Protein AF-A0A6C0KCP5-F1 (afdb_monomer_lite)

Radius of gyration: 19.87 Å; chains: 1; bounding box: 53×46×52 Å

Sequence (352 aa):
MFSLKQVISQKSSIPKIKDLLDACEAYEFDSSNDDAVVHQMMHQLRNLDFSKKMKRKMVYTLMDIDYLKIVPHIIDRNQEALEKGIKNVDVYYFEGNRKEMYEESLVNYLTENVSNRKVIFFNLSLRNYCYDDEEEDRYATHGSCAFMVPRIGKGYDLYYVNHHGEAMNGTLDYERVLTRTRNQKYSFKHPVDFIVLDQIVKYMNTRLNETIYYDFTTRHNFYGINYQEEDVHGFCFIFPIIIYYSLGKYFCETKTLNLGGVAKNLNPVSQTLKEGKLNFFIHSCFTEFDPSYNEVVFNFLETEKEEKKFMEELDAVLAKLKFRFLKKLTGYMYQYITQPTMLKKLNLPQKK

Foldseek 3Di:
DDDLLRLLVVPPPQDDPVVLLVLCVVQVLLPPDLLGNVQVLLLVCLVPAFDPVLVQAEFEKEKEQECVQAVVCVVVVPVVSNLVRLQPTWIWGDDDLDSDIDIDGPLVVCQVNVVVQHKYKYFYWYHQNAADPVDPVRGDIATWIKIWHADDPFAIEIATEDLQAQVLCVQQKHWDDPDPPDIDIDGHPGRPVLVSVVSSQVSSCVRHPGHYDDDRDLLRYGRFHRPCPLPPDSLRSLLSSLLSSLCRHQQCHWDWQDDPNDIDTDHGVVVCSVVSNNNLSSLVSLLSQDVQSSVLNVVCVVPVDDPVVSRVSNNVVCVVCRCVSSSSSSSSSSCVSLPPVNCVSVVHDDDD

pLDDT: mean 91.66, std 7.21, range [49.91, 98.81]

Secondary structure (DSSP, 8-state):
---HHHHHHTTPPPPPHHHHHHHHHHTTTT---TT-HHHHHHHHHHHHHS-HHHHHHEEEEEEEEEGGGTHHHHHTT-HHHHHHHHHT-EEEEE-TT---EEEEEHHHHHHHHHHTT-EEEEEEEEEEEEE-SSSTTSEEEEEEEEEEEEPSSS-EEEEEE-TTGGGGGG--EEEEEEETTEEEEEE-SS-HHHHHHHHHHHHHHTTSSSPEE--SSTTTB--S--TTTT--S-GGGHHHHHHHHHHHHHSSSPEEEEETTEEEEEPPHHHHHHTT-HHHHHHHHTTTT-HHHHHHHHHHHHHT--HHHHHHHHHHHHHHHTHHHHHHHHHHHHHHHTSHHHHHHHT-----

Structure (mmCIF, N/CA/C/O backbone):
data_AF-A0A6C0KCP5-F1
#
_entry.id   AF-A0A6C0KCP5-F1
#
loop_
_atom_site.group_PDB
_atom_site.id
_atom_site.type_symbol
_atom_site.label_atom_id
_atom_site.label_alt_id
_atom_site.label_comp_id
_atom_site.label_asym_id
_atom_site.label_entity_id
_atom_site.label_seq_id
_atom_site.pdbx_PDB_ins_code
_atom_site.Cartn_x
_atom_site.Cartn_y
_atom_site.Cartn_z
_atom_site.occupancy
_atom_site.B_iso_or_equiv
_atom_site.auth_seq_id
_atom_site.auth_comp_id
_atom_site.auth_asym_id
_atom_site.auth_atom_id
_atom_site.pdbx_PDB_model_num
ATOM 1 N N . MET A 1 1 ? -2.772 -2.550 24.452 1.00 83.62 1 MET A N 1
ATOM 2 C CA . MET A 1 1 ? -2.511 -1.553 23.398 1.00 83.62 1 MET A CA 1
ATOM 3 C C . MET A 1 1 ? -3.785 -0.753 23.222 1.00 83.62 1 MET A C 1
ATOM 5 O O . MET A 1 1 ? -4.839 -1.369 23.108 1.00 83.62 1 MET A O 1
ATOM 9 N N . PHE A 1 2 ? -3.709 0.572 23.301 1.00 86.94 2 PHE A N 1
ATOM 10 C CA . PHE A 1 2 ? -4.815 1.448 22.923 1.00 86.94 2 PHE A CA 1
ATOM 11 C C . PHE A 1 2 ? -5.062 1.329 21.419 1.00 86.94 2 PHE A C 1
ATOM 13 O O . PHE A 1 2 ? -4.109 1.127 20.667 1.00 86.94 2 PHE A O 1
ATOM 20 N N . SER A 1 3 ? -6.313 1.458 20.979 1.00 88.88 3 SER A N 1
ATOM 21 C CA . SER A 1 3 ? -6.647 1.542 19.554 1.00 88.88 3 SER A CA 1
ATOM 22 C C . SER A 1 3 ? -6.180 2.872 18.953 1.00 88.88 3 SER A C 1
ATOM 24 O O . SER A 1 3 ? -5.977 3.848 19.677 1.00 88.88 3 SER A O 1
ATOM 26 N N . LEU A 1 4 ? -6.049 2.943 17.624 1.00 88.31 4 LEU A N 1
ATOM 27 C CA . LEU A 1 4 ? -5.687 4.187 16.935 1.00 88.31 4 LEU A CA 1
ATOM 28 C C . LEU A 1 4 ? -6.692 5.306 17.246 1.00 88.31 4 LEU A C 1
ATOM 30 O O . LEU A 1 4 ? -6.300 6.400 17.645 1.00 88.31 4 LEU A O 1
ATOM 34 N N . LYS A 1 5 ? -7.994 4.989 17.213 1.00 86.38 5 LYS A N 1
ATOM 35 C CA . LYS A 1 5 ? -9.058 5.904 17.656 1.00 86.38 5 LYS A CA 1
ATOM 36 C C . LYS A 1 5 ? -8.838 6.423 19.079 1.00 86.38 5 LYS A C 1
ATOM 38 O O . LYS A 1 5 ? -9.062 7.603 19.329 1.00 86.38 5 LYS A O 1
ATOM 43 N N . GLN A 1 6 ? -8.396 5.571 20.009 1.00 88.31 6 GLN A N 1
ATOM 44 C CA . GLN A 1 6 ? -8.098 5.994 21.381 1.00 88.31 6 GLN A CA 1
ATOM 45 C C . GLN A 1 6 ? -6.904 6.954 21.429 1.00 88.31 6 GLN A C 1
ATOM 47 O O . GLN A 1 6 ? -7.021 7.997 22.071 1.00 88.31 6 GLN A O 1
ATOM 52 N N . VAL A 1 7 ? -5.816 6.659 20.708 1.00 86.81 7 VAL A N 1
ATOM 53 C CA . VAL A 1 7 ? -4.641 7.547 20.595 1.00 86.81 7 VAL A CA 1
ATOM 54 C C . VAL A 1 7 ? -5.048 8.923 20.064 1.00 86.81 7 VAL A C 1
ATOM 56 O O . VAL A 1 7 ? -4.738 9.938 20.681 1.00 86.81 7 VAL A O 1
ATOM 59 N N . ILE A 1 8 ? -5.837 8.963 18.990 1.00 86.25 8 ILE A N 1
ATOM 60 C CA . ILE A 1 8 ? -6.321 10.215 18.392 1.00 86.25 8 ILE A CA 1
ATOM 61 C C . ILE A 1 8 ? -7.250 10.970 19.360 1.00 86.25 8 ILE A C 1
ATOM 63 O O . ILE A 1 8 ? -7.136 12.186 19.529 1.00 86.25 8 ILE A O 1
ATOM 67 N N . SER A 1 9 ? -8.150 10.259 20.048 1.00 84.50 9 SER A N 1
ATOM 68 C CA . SER A 1 9 ? -9.132 10.874 20.954 1.00 84.50 9 SER A CA 1
ATOM 69 C C . SER A 1 9 ? -8.523 11.498 22.211 1.00 84.50 9 SER A C 1
ATOM 71 O O . SER A 1 9 ? -9.107 12.425 22.771 1.00 84.50 9 SER A O 1
ATOM 73 N N . GLN A 1 10 ? -7.345 11.033 22.642 1.00 83.50 10 GLN A N 1
ATOM 74 C CA . GLN A 1 10 ? -6.646 11.576 23.809 1.00 83.50 10 GLN A CA 1
ATOM 75 C C . GLN A 1 10 ? -6.125 13.005 23.584 1.00 83.50 10 GLN A C 1
ATOM 77 O O . GLN A 1 10 ? -5.618 13.607 24.528 1.00 83.50 10 GLN A O 1
ATOM 82 N N . LYS A 1 11 ? -6.269 13.569 22.369 1.00 67.00 11 LYS A N 1
ATOM 83 C CA . LYS A 1 11 ? -5.768 14.903 21.990 1.00 67.00 11 LYS A CA 1
ATOM 84 C C . LYS A 1 11 ? -4.310 15.106 22.413 1.00 67.00 11 LYS A C 1
ATOM 86 O O . LYS A 1 11 ? -3.921 16.210 22.795 1.00 67.00 11 LYS A O 1
ATOM 91 N N . SER A 1 12 ? -3.510 14.040 22.352 1.00 68.38 12 SER A N 1
ATOM 92 C CA . SER A 1 12 ? -2.068 14.124 22.541 1.00 68.38 12 SER A CA 1
ATOM 93 C C . SER A 1 12 ? -1.526 15.198 21.601 1.00 68.38 12 SER A C 1
ATOM 95 O O . SER A 1 12 ? -1.901 15.273 20.426 1.00 68.38 12 SER A O 1
ATOM 97 N N . SER A 1 13 ? -0.675 16.081 22.122 1.00 80.88 13 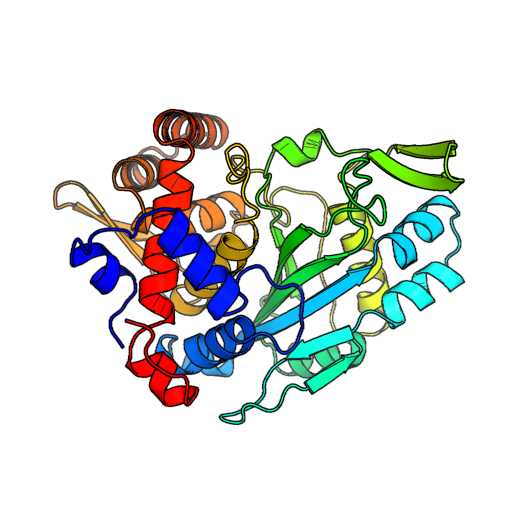SER A N 1
ATOM 98 C CA . SER A 1 13 ? -0.024 17.075 21.277 1.00 80.88 13 SER A CA 1
ATOM 99 C C . SER A 1 13 ? 0.801 16.335 20.232 1.00 80.88 13 SER A C 1
ATOM 101 O O . SER A 1 13 ? 1.689 15.555 20.584 1.00 80.88 13 SER A O 1
ATOM 103 N N . ILE A 1 14 ? 0.505 16.566 18.956 1.00 85.25 14 ILE A N 1
ATOM 104 C CA . ILE A 1 14 ? 1.327 16.044 17.868 1.00 85.25 14 ILE A CA 1
ATOM 105 C C . ILE A 1 14 ? 2.723 16.665 18.017 1.00 85.25 14 ILE A C 1
ATOM 107 O O . ILE A 1 14 ? 2.799 17.898 18.124 1.00 85.25 14 ILE A O 1
ATOM 111 N N . PRO A 1 15 ? 3.803 15.859 18.033 1.00 85.19 15 PRO A N 1
ATOM 112 C CA . PRO A 1 15 ? 5.157 16.367 18.224 1.00 85.19 15 PRO A CA 1
ATOM 113 C C . PRO A 1 15 ? 5.538 17.434 17.190 1.00 85.19 15 PRO A C 1
ATOM 115 O O . PRO A 1 15 ? 4.860 17.635 16.168 1.00 85.19 15 PRO A O 1
ATOM 118 N N . LYS A 1 16 ? 6.616 18.182 17.449 1.00 89.06 16 LYS A N 1
ATOM 119 C CA . LYS A 1 16 ? 7.140 19.095 16.425 1.00 89.06 16 LYS A CA 1
ATOM 120 C C . LYS A 1 16 ? 7.663 18.269 15.254 1.00 89.06 16 LYS A C 1
ATOM 122 O O . LYS A 1 16 ? 7.942 17.088 15.394 1.00 89.06 16 LYS A O 1
ATOM 127 N N . ILE A 1 17 ? 7.765 18.898 14.084 1.00 87.31 17 ILE A N 1
ATOM 128 C CA . ILE A 1 17 ? 8.176 18.175 12.878 1.00 87.31 17 ILE A CA 1
ATOM 129 C C . ILE A 1 17 ? 9.575 17.576 13.021 1.00 87.31 17 ILE A C 1
ATOM 131 O O . ILE A 1 17 ? 9.764 16.417 12.692 1.00 87.31 17 ILE A O 1
ATOM 135 N N . LYS A 1 18 ? 10.508 18.332 13.607 1.00 89.00 18 LYS A N 1
ATOM 136 C CA . LYS A 1 18 ? 11.846 17.839 13.919 1.00 89.00 18 LYS A CA 1
ATOM 137 C C . LYS A 1 18 ? 11.784 16.589 14.799 1.00 89.00 18 LYS A C 1
ATOM 139 O O . LYS A 1 18 ? 12.327 15.568 14.424 1.00 89.00 18 LYS A O 1
ATOM 144 N N . ASP A 1 19 ? 11.033 16.649 15.899 1.00 88.06 19 ASP A N 1
ATOM 145 C CA . ASP A 1 19 ? 10.881 15.507 16.805 1.00 88.06 19 ASP A CA 1
ATOM 146 C C . ASP A 1 19 ? 10.257 14.288 16.101 1.00 88.06 19 ASP A C 1
ATOM 148 O O . ASP A 1 19 ? 10.581 13.153 16.433 1.00 88.06 19 ASP A O 1
ATOM 152 N N . LEU A 1 20 ? 9.350 14.507 15.137 1.00 87.75 20 LEU A N 1
ATOM 153 C CA . LEU A 1 20 ? 8.795 13.429 14.316 1.00 87.75 20 LEU A CA 1
ATOM 154 C C . LEU A 1 20 ? 9.836 12.837 13.373 1.00 87.75 20 LEU A C 1
ATOM 156 O O . LEU A 1 20 ? 9.884 11.620 13.279 1.00 87.75 20 LEU A O 1
ATOM 160 N N . LEU A 1 21 ? 10.639 13.659 12.698 1.00 87.62 21 LEU A N 1
ATOM 161 C CA . LEU A 1 21 ? 11.697 13.199 11.795 1.00 87.62 21 LEU A CA 1
ATOM 162 C C . LEU A 1 21 ? 12.771 12.420 12.559 1.00 87.62 21 LEU A C 1
ATOM 164 O O . LEU A 1 21 ? 13.021 11.267 12.226 1.00 87.62 21 LEU A O 1
ATOM 168 N N . ASP A 1 22 ? 13.280 12.985 13.658 1.00 88.00 22 ASP A N 1
ATOM 169 C CA . ASP A 1 22 ? 14.256 12.333 14.542 1.00 88.00 22 ASP A CA 1
ATOM 170 C C . ASP A 1 22 ? 13.717 10.980 15.053 1.00 88.00 22 ASP A C 1
ATOM 172 O O . ASP A 1 22 ? 14.453 10.007 15.228 1.00 88.00 22 ASP A O 1
ATOM 176 N N . ALA A 1 23 ? 12.406 10.899 15.309 1.00 84.44 23 ALA A N 1
ATOM 177 C CA . ALA A 1 23 ? 11.755 9.662 15.713 1.00 84.44 23 ALA A CA 1
ATOM 178 C C . ALA A 1 23 ? 11.527 8.687 14.545 1.00 84.44 23 ALA A C 1
ATOM 180 O O . ALA A 1 23 ? 11.593 7.478 14.757 1.00 84.44 23 ALA A O 1
ATOM 181 N N . CYS A 1 24 ? 11.245 9.188 13.341 1.00 86.44 24 CYS A N 1
ATOM 182 C CA . CYS A 1 24 ? 11.086 8.365 12.147 1.00 86.44 24 CYS A CA 1
ATOM 183 C C . CYS A 1 24 ? 12.400 7.661 11.814 1.00 86.44 24 CYS A C 1
ATOM 185 O O . CYS A 1 24 ? 12.405 6.436 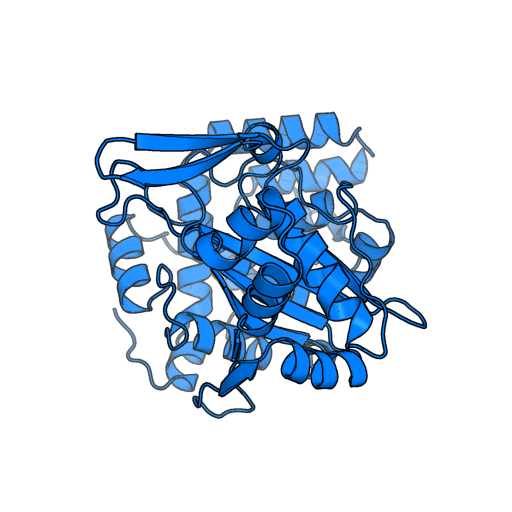11.764 1.00 86.44 24 CYS A O 1
ATOM 187 N N . GLU A 1 25 ? 13.501 8.407 11.760 1.00 87.06 25 GLU A N 1
ATOM 188 C CA . GLU A 1 25 ? 14.857 7.881 11.565 1.00 87.06 25 GLU A CA 1
ATOM 189 C C . GLU A 1 25 ? 15.215 6.862 12.663 1.00 87.06 25 GLU A C 1
ATOM 191 O O . GLU A 1 25 ? 15.648 5.742 12.404 1.00 87.06 25 GLU A O 1
ATOM 196 N N . ALA A 1 26 ? 14.938 7.199 13.927 1.00 86.25 26 ALA A N 1
ATOM 197 C CA . ALA A 1 26 ? 15.221 6.345 15.081 1.00 86.25 26 ALA A CA 1
ATOM 198 C C . ALA A 1 26 ? 14.562 4.956 15.063 1.00 86.25 26 ALA A C 1
ATOM 200 O O . ALA A 1 26 ? 15.033 4.065 15.777 1.00 86.25 26 ALA A O 1
ATOM 201 N N . TYR A 1 27 ? 13.433 4.817 14.376 1.00 86.44 27 TYR A N 1
ATOM 202 C CA . TYR A 1 27 ? 12.693 3.564 14.228 1.00 86.44 27 TYR A CA 1
ATOM 203 C C . TYR A 1 27 ? 12.633 3.114 12.761 1.00 86.44 27 TYR A C 1
ATOM 205 O O . TYR A 1 27 ? 11.864 2.203 12.446 1.00 86.44 27 TYR A O 1
ATOM 213 N N . GLU A 1 28 ? 13.442 3.745 11.905 1.00 87.81 28 GLU A N 1
ATOM 214 C CA . GLU A 1 28 ? 13.643 3.404 10.497 1.00 87.81 28 GLU A CA 1
ATOM 215 C C . GLU A 1 28 ? 12.338 3.400 9.696 1.00 87.81 28 GLU A C 1
ATOM 217 O O . GLU A 1 28 ? 12.083 2.523 8.877 1.00 87.81 28 GLU A O 1
ATOM 222 N N . PHE A 1 29 ? 11.470 4.370 9.971 1.00 83.44 29 PHE A N 1
ATOM 223 C CA . PHE A 1 29 ? 10.195 4.523 9.276 1.00 83.44 29 PHE A CA 1
ATOM 224 C C . PHE A 1 29 ? 10.358 4.898 7.807 1.00 83.44 29 PHE A C 1
ATOM 226 O O . PHE A 1 29 ? 9.570 4.457 6.977 1.00 83.44 29 PHE A O 1
ATOM 233 N N . ASP A 1 30 ? 11.364 5.711 7.526 1.00 76.56 30 ASP A N 1
ATOM 234 C CA . ASP A 1 30 ? 11.793 6.197 6.219 1.00 76.56 30 ASP A CA 1
ATOM 235 C C . ASP A 1 30 ? 12.782 5.253 5.524 1.00 76.56 30 ASP A C 1
ATOM 237 O O . ASP A 1 30 ? 13.238 5.537 4.419 1.00 76.56 30 ASP A O 1
ATOM 241 N N . SER A 1 31 ? 13.104 4.121 6.150 1.00 78.75 31 SER A N 1
ATOM 242 C CA . SER A 1 31 ? 14.080 3.185 5.619 1.00 78.75 31 SER A CA 1
ATOM 243 C C . SER A 1 31 ? 13.469 2.251 4.578 1.00 78.75 31 SER A C 1
ATOM 245 O O . SER A 1 31 ? 12.372 1.715 4.749 1.00 78.75 31 SER A O 1
ATOM 247 N N . SER A 1 32 ? 14.225 2.022 3.506 1.00 77.00 32 SER A N 1
ATOM 248 C CA . SER A 1 32 ? 13.998 0.932 2.556 1.00 77.00 32 SER A CA 1
ATOM 249 C C . SER A 1 32 ? 14.682 -0.373 2.982 1.00 77.00 32 SER A C 1
ATOM 251 O O . SER A 1 32 ? 14.552 -1.371 2.271 1.00 77.00 32 SER A O 1
ATOM 253 N N . ASN A 1 33 ? 15.390 -0.378 4.122 1.00 84.06 33 ASN A N 1
ATOM 254 C CA . ASN A 1 33 ? 16.038 -1.571 4.661 1.00 84.06 33 ASN A CA 1
ATOM 255 C C . ASN A 1 33 ? 14.989 -2.608 5.060 1.00 84.06 33 ASN A C 1
ATOM 257 O O . ASN A 1 33 ? 14.022 -2.322 5.765 1.00 84.06 33 ASN A O 1
ATOM 261 N N . ASP A 1 34 ? 15.222 -3.841 4.648 1.00 83.31 34 ASP A N 1
ATOM 262 C CA . ASP A 1 34 ? 14.354 -4.987 4.880 1.00 83.31 34 ASP A CA 1
ATOM 263 C C . ASP A 1 34 ? 14.230 -5.383 6.358 1.00 83.31 34 ASP A C 1
ATOM 265 O O . ASP A 1 34 ? 13.142 -5.757 6.818 1.00 83.31 34 ASP A O 1
ATOM 269 N N . ASP A 1 35 ? 15.308 -5.239 7.124 1.00 83.94 35 ASP A N 1
ATOM 270 C CA . ASP A 1 35 ? 15.371 -5.564 8.549 1.00 83.94 35 ASP A CA 1
ATOM 271 C C . ASP A 1 35 ? 14.915 -4.428 9.481 1.00 83.94 35 ASP A C 1
ATOM 273 O O . ASP A 1 35 ? 14.864 -4.616 10.709 1.00 83.94 35 ASP A O 1
ATOM 277 N N . ALA A 1 36 ? 14.489 -3.299 8.899 1.00 88.56 36 ALA A N 1
ATOM 278 C CA . ALA A 1 36 ? 14.095 -2.096 9.612 1.00 88.56 36 ALA A CA 1
ATOM 279 C C . ALA A 1 36 ? 13.052 -2.363 10.706 1.00 88.56 36 ALA A C 1
ATOM 281 O O . ALA A 1 36 ? 12.093 -3.144 10.566 1.00 88.56 36 ALA A O 1
ATOM 282 N N . VAL A 1 37 ? 13.197 -1.644 11.818 1.00 89.56 37 VAL A N 1
ATOM 283 C CA . VAL A 1 37 ? 12.328 -1.789 12.995 1.00 89.56 37 VAL A CA 1
ATOM 284 C C . VAL A 1 37 ? 10.842 -1.597 12.660 1.00 89.56 37 VAL A C 1
ATOM 286 O O . VAL A 1 37 ? 9.984 -2.289 13.231 1.00 89.56 37 VAL A O 1
ATOM 289 N N . VAL A 1 38 ? 10.511 -0.711 11.720 1.00 89.69 38 VAL A N 1
ATOM 290 C CA . VAL A 1 38 ? 9.131 -0.494 11.272 1.00 89.69 38 VAL A CA 1
ATOM 291 C C . VAL A 1 38 ? 8.482 -1.777 10.744 1.00 89.69 38 VAL A C 1
ATOM 293 O O . VAL A 1 38 ? 7.340 -2.075 11.106 1.00 89.69 38 VAL A O 1
ATOM 296 N N . HIS A 1 39 ? 9.191 -2.607 9.978 1.00 90.81 39 HIS A N 1
ATOM 297 C CA . HIS A 1 39 ? 8.632 -3.843 9.422 1.00 90.81 39 HIS A CA 1
ATOM 298 C C . HIS A 1 39 ? 8.305 -4.860 10.522 1.00 90.81 39 HIS A C 1
ATOM 300 O O . HIS A 1 39 ? 7.247 -5.504 10.498 1.00 90.81 39 HIS A O 1
ATOM 306 N N . GLN A 1 40 ? 9.133 -4.916 11.568 1.00 91.38 40 GLN A N 1
ATOM 307 C CA . GLN A 1 40 ? 8.845 -5.701 12.769 1.00 91.38 40 GLN A CA 1
ATOM 308 C C . GLN A 1 40 ? 7.601 -5.176 13.499 1.00 91.38 40 GLN A C 1
ATOM 310 O O . GLN A 1 40 ? 6.756 -5.969 13.935 1.00 91.38 40 GLN A O 1
ATOM 315 N N . MET A 1 41 ? 7.444 -3.852 13.614 1.00 92.25 41 MET A N 1
ATOM 316 C CA . MET A 1 41 ? 6.241 -3.241 14.194 1.00 92.25 41 MET A CA 1
ATOM 317 C C . MET A 1 41 ? 4.986 -3.596 13.393 1.00 92.25 41 MET A C 1
ATOM 319 O O . MET A 1 41 ? 3.969 -3.944 13.997 1.00 92.25 41 MET A O 1
ATOM 323 N N . MET A 1 42 ? 5.046 -3.582 12.060 1.00 93.00 42 MET A N 1
ATOM 324 C CA . MET A 1 42 ? 3.908 -3.927 11.197 1.00 93.00 42 MET A CA 1
ATOM 325 C C . MET A 1 42 ? 3.492 -5.396 11.324 1.00 93.00 42 MET A C 1
ATOM 327 O O . MET A 1 42 ? 2.295 -5.716 11.399 1.00 93.00 42 MET A O 1
ATOM 331 N N . HIS A 1 43 ? 4.463 -6.301 11.437 1.00 92.44 43 HIS A N 1
ATOM 332 C CA . HIS A 1 43 ? 4.204 -7.707 11.747 1.00 92.44 43 HIS A CA 1
ATOM 333 C C . HIS A 1 43 ? 3.560 -7.883 13.129 1.00 92.44 43 HIS A C 1
ATOM 335 O O . HIS A 1 43 ? 2.562 -8.597 13.277 1.00 92.44 43 HIS A O 1
ATOM 341 N N . GLN A 1 44 ? 4.065 -7.193 14.156 1.00 91.81 44 GLN A N 1
ATOM 342 C CA . GLN A 1 44 ? 3.496 -7.279 15.505 1.00 91.81 44 GLN A CA 1
ATOM 343 C C . GLN A 1 44 ? 2.128 -6.604 15.628 1.00 91.81 44 GLN A C 1
ATOM 345 O O . GLN A 1 44 ? 1.278 -7.082 16.385 1.00 91.81 44 GLN A O 1
ATOM 350 N N . LEU A 1 45 ? 1.864 -5.552 14.854 1.00 92.94 45 LEU A N 1
ATOM 351 C CA . LEU A 1 45 ? 0.570 -4.875 14.806 1.00 92.94 45 LEU A CA 1
ATOM 352 C C . LEU A 1 45 ? -0.556 -5.849 14.457 1.00 92.94 45 LEU A C 1
ATOM 354 O O . LEU A 1 45 ? -1.588 -5.861 15.136 1.00 92.94 45 LEU A O 1
ATOM 358 N N . ARG A 1 46 ? -0.318 -6.751 13.495 1.00 92.81 46 ARG A N 1
ATOM 359 C CA . ARG A 1 46 ? -1.238 -7.855 13.194 1.00 92.81 46 ARG A CA 1
ATOM 360 C C . ARG A 1 46 ? -1.573 -8.643 14.454 1.00 92.81 46 ARG A C 1
ATOM 362 O O . ARG A 1 46 ? -2.741 -8.860 14.776 1.00 92.81 46 ARG A O 1
ATOM 369 N N . ASN A 1 47 ? -0.546 -9.065 15.185 1.00 90.12 47 ASN A N 1
ATOM 370 C CA . ASN A 1 47 ? -0.683 -9.926 16.356 1.00 90.12 47 ASN A CA 1
ATOM 371 C C . ASN A 1 47 ? -1.339 -9.219 17.548 1.00 90.12 47 ASN A C 1
ATOM 373 O O . ASN A 1 47 ? -1.948 -9.894 18.383 1.00 90.12 47 ASN A O 1
ATOM 377 N N . LEU A 1 48 ? -1.245 -7.894 17.636 1.00 91.19 48 LEU A N 1
ATOM 378 C CA . LEU A 1 48 ? -1.755 -7.117 18.762 1.00 91.19 48 LEU A CA 1
ATOM 379 C C . LEU A 1 48 ? -3.172 -6.587 18.536 1.00 91.19 48 LEU A C 1
ATOM 381 O O . LEU A 1 48 ? -3.990 -6.745 19.442 1.00 91.19 48 LEU A O 1
ATOM 385 N N . ASP A 1 49 ? -3.486 -6.028 17.362 1.00 92.88 49 ASP A N 1
ATOM 386 C CA . ASP A 1 49 ? -4.729 -5.259 17.177 1.00 92.88 49 ASP A CA 1
ATOM 387 C C . ASP A 1 49 ? -5.721 -5.837 16.154 1.00 92.88 49 ASP A C 1
ATOM 389 O O . ASP A 1 49 ? -6.903 -5.478 16.171 1.00 92.88 49 ASP A O 1
ATOM 393 N N . PHE A 1 50 ? -5.301 -6.750 15.274 1.00 95.00 50 PHE A N 1
ATOM 394 C CA . PHE A 1 50 ? -6.235 -7.332 14.302 1.00 95.00 50 PHE A CA 1
ATOM 395 C C . PHE A 1 50 ? -7.124 -8.394 14.953 1.00 95.00 50 PHE A C 1
ATOM 397 O O . PHE A 1 50 ? -6.820 -8.942 16.014 1.00 95.00 50 PHE A O 1
ATOM 404 N N . SER A 1 51 ? -8.237 -8.735 14.309 1.00 94.81 51 SER A N 1
ATOM 405 C CA . SER A 1 51 ? -9.110 -9.805 14.791 1.00 94.81 51 SER A CA 1
ATOM 406 C C . SER A 1 51 ? -8.447 -11.180 14.662 1.00 94.81 51 SER A C 1
ATOM 408 O O . SER A 1 51 ? -7.566 -11.396 13.828 1.00 94.81 51 SER A O 1
ATOM 410 N N . LYS A 1 52 ? -8.894 -12.175 15.441 1.00 94.75 52 LYS A N 1
ATOM 411 C CA . LYS A 1 52 ? -8.368 -13.559 15.359 1.00 94.75 52 LYS A CA 1
ATOM 412 C C . LYS A 1 52 ? -8.469 -14.144 13.942 1.00 94.75 52 LYS A C 1
ATOM 414 O O . LYS A 1 52 ? -7.661 -14.990 13.552 1.00 94.75 52 LYS A O 1
ATOM 419 N N . LYS A 1 53 ? -9.472 -13.720 13.167 1.00 95.62 53 LYS A N 1
ATOM 420 C CA . LYS A 1 53 ? -9.616 -14.098 11.759 1.00 95.62 53 LYS A CA 1
ATOM 421 C C . LYS A 1 53 ? -8.497 -13.476 10.925 1.00 95.62 53 LYS A C 1
ATOM 423 O O . LYS A 1 53 ? -7.777 -14.217 10.260 1.00 95.62 53 LYS A O 1
ATOM 428 N N . MET A 1 54 ? -8.305 -12.163 11.026 1.00 96.50 54 MET A N 1
ATOM 429 C CA . MET A 1 54 ? -7.315 -11.436 10.229 1.00 96.50 54 MET A CA 1
ATOM 430 C C . MET A 1 54 ? -5.870 -11.751 10.615 1.00 96.50 54 MET A C 1
ATOM 432 O O . MET A 1 54 ? -5.051 -11.921 9.721 1.00 96.50 54 MET A O 1
ATOM 436 N N . LYS A 1 55 ? -5.577 -12.026 11.893 1.00 94.75 55 LYS A N 1
ATOM 437 C CA . LYS A 1 55 ? -4.271 -12.562 12.334 1.00 94.75 55 LYS A CA 1
ATOM 438 C C . LYS A 1 55 ? -3.827 -13.803 11.565 1.00 94.75 55 LYS A C 1
ATOM 440 O O . LYS A 1 55 ? -2.649 -13.981 11.299 1.00 94.75 55 LYS A O 1
ATOM 445 N N . ARG A 1 56 ? -4.779 -14.680 11.234 1.00 94.69 56 ARG A N 1
ATOM 446 C CA . ARG A 1 56 ? -4.510 -15.934 10.515 1.00 94.69 56 ARG A CA 1
ATOM 447 C C . ARG A 1 56 ? -4.580 -15.772 9.007 1.00 94.69 56 ARG A C 1
ATOM 449 O O . ARG A 1 56 ? -3.979 -16.570 8.294 1.00 94.69 56 ARG A O 1
ATOM 456 N N . LYS A 1 57 ? -5.383 -14.825 8.524 1.00 96.00 57 LYS A N 1
ATOM 457 C CA . LYS A 1 57 ? -5.689 -14.682 7.101 1.00 96.00 57 LYS A CA 1
ATOM 458 C C . LYS A 1 57 ? -4.850 -13.643 6.390 1.00 96.00 57 LYS A C 1
ATOM 460 O O . LYS A 1 57 ? -4.755 -13.763 5.182 1.00 96.00 57 LYS A O 1
ATOM 465 N N . MET A 1 58 ? -4.247 -12.696 7.092 1.00 97.38 58 MET A N 1
ATOM 466 C CA . MET A 1 58 ? -3.458 -11.643 6.474 1.00 97.38 58 MET A CA 1
ATOM 467 C C . MET A 1 58 ? -1.975 -11.790 6.788 1.00 97.38 58 MET A C 1
ATOM 469 O O . MET A 1 58 ? -1.586 -12.080 7.924 1.00 97.38 58 MET A O 1
ATOM 473 N N . VAL A 1 59 ? -1.156 -11.574 5.770 1.00 96.75 59 VAL A N 1
ATOM 474 C CA . VAL A 1 59 ? 0.300 -11.504 5.880 1.00 96.75 59 VAL A CA 1
ATOM 475 C C . VAL A 1 59 ? 0.788 -10.137 5.407 1.00 96.75 59 VAL A C 1
ATOM 477 O O . VAL A 1 59 ? 0.121 -9.477 4.609 1.00 96.75 59 VAL A O 1
ATOM 480 N N . TYR A 1 60 ? 1.912 -9.712 5.973 1.00 96.12 60 TYR A N 1
ATOM 481 C CA . TYR A 1 60 ? 2.623 -8.485 5.638 1.00 96.12 60 TYR A CA 1
ATOM 482 C C . TYR A 1 60 ? 4.000 -8.879 5.132 1.00 96.12 60 TYR A C 1
ATOM 484 O O . TYR A 1 60 ? 4.647 -9.727 5.753 1.00 96.12 60 TYR A O 1
ATOM 492 N N . THR A 1 61 ? 4.428 -8.262 4.044 1.00 96.00 61 THR A N 1
ATOM 493 C CA . THR A 1 61 ? 5.763 -8.446 3.494 1.00 96.00 61 THR A CA 1
ATOM 494 C C . THR A 1 61 ? 6.249 -7.147 2.870 1.00 96.00 61 THR A C 1
ATOM 496 O O . THR A 1 61 ? 5.442 -6.353 2.377 1.00 96.00 61 THR A O 1
ATOM 499 N N . LEU A 1 62 ? 7.555 -6.920 2.929 1.00 95.94 62 LEU A N 1
ATOM 500 C CA . LEU A 1 62 ? 8.238 -5.953 2.086 1.00 95.94 62 LEU A CA 1
ATOM 501 C C . LEU A 1 62 ? 8.597 -6.645 0.768 1.00 95.94 62 LEU A C 1
ATOM 503 O O . LEU A 1 62 ? 9.049 -7.785 0.773 1.00 95.94 62 LEU A O 1
ATOM 507 N N . MET A 1 63 ? 8.391 -5.965 -0.349 1.00 96.56 63 MET A N 1
ATOM 508 C CA . MET A 1 63 ? 8.782 -6.432 -1.673 1.00 96.56 63 MET A CA 1
ATOM 509 C C . MET A 1 63 ? 9.585 -5.329 -2.347 1.00 96.56 63 MET A C 1
ATOM 511 O O . MET A 1 63 ? 9.128 -4.186 -2.437 1.00 96.56 63 MET A O 1
ATOM 515 N N . ASP A 1 64 ? 10.776 -5.687 -2.805 1.00 94.19 64 ASP A N 1
ATOM 516 C CA . ASP A 1 64 ? 11.719 -4.758 -3.411 1.00 94.19 64 ASP A CA 1
ATOM 517 C C . ASP A 1 64 ? 11.719 -4.927 -4.935 1.00 94.19 64 ASP A C 1
ATOM 519 O O . ASP A 1 64 ? 11.969 -6.011 -5.467 1.00 94.19 64 ASP A O 1
ATOM 523 N N . ILE A 1 65 ? 11.402 -3.847 -5.647 1.00 95.94 65 ILE A N 1
ATOM 524 C CA . ILE A 1 65 ? 11.307 -3.820 -7.103 1.00 95.94 65 ILE A CA 1
ATOM 525 C C . ILE A 1 65 ? 12.353 -2.852 -7.646 1.00 95.94 65 ILE A C 1
ATOM 527 O O . ILE A 1 65 ? 12.217 -1.639 -7.509 1.00 95.94 65 ILE A O 1
ATOM 531 N N . ASP A 1 66 ? 13.353 -3.384 -8.347 1.00 94.69 66 ASP A N 1
ATOM 532 C CA . ASP A 1 66 ? 14.350 -2.577 -9.051 1.00 94.69 66 ASP A CA 1
ATOM 533 C C . ASP A 1 66 ? 13.892 -2.266 -10.486 1.00 94.69 66 ASP A C 1
ATOM 535 O O . ASP A 1 66 ? 13.909 -3.125 -11.381 1.00 94.69 66 ASP A O 1
ATOM 539 N N . TYR A 1 67 ? 13.509 -1.011 -10.727 1.00 94.75 67 TYR A N 1
ATOM 540 C CA . TYR A 1 67 ? 13.005 -0.561 -12.025 1.00 94.75 67 TYR A CA 1
ATOM 541 C C . TYR A 1 67 ? 14.083 -0.629 -13.114 1.00 94.75 67 TYR A C 1
ATOM 543 O O . TYR A 1 67 ? 13.753 -0.922 -14.266 1.00 94.75 67 TYR A O 1
ATOM 551 N N . LEU A 1 68 ? 15.373 -0.501 -12.778 1.00 91.19 68 LEU A N 1
ATOM 552 C CA . LEU A 1 68 ? 16.464 -0.647 -13.752 1.00 91.19 68 LEU A CA 1
ATOM 553 C C . LEU A 1 68 ? 16.637 -2.083 -14.246 1.00 91.19 68 LEU A C 1
ATOM 555 O O . LEU A 1 68 ? 17.185 -2.291 -15.333 1.00 91.19 68 LEU A O 1
ATOM 559 N N . LYS A 1 69 ? 16.177 -3.079 -13.482 1.00 93.19 69 LYS A N 1
ATOM 560 C CA . LYS A 1 69 ? 16.210 -4.497 -13.883 1.00 93.19 69 LYS A CA 1
ATOM 561 C C . LYS A 1 69 ? 14.970 -4.927 -14.651 1.00 93.19 69 LYS A C 1
ATOM 563 O O . LYS A 1 69 ? 14.959 -6.033 -15.182 1.00 93.19 69 LYS A O 1
ATOM 568 N N . ILE A 1 70 ? 13.936 -4.092 -14.702 1.00 95.25 70 ILE A N 1
ATOM 569 C CA . ILE A 1 70 ? 12.649 -4.447 -15.302 1.00 95.25 70 ILE A CA 1
ATOM 570 C C . ILE A 1 70 ? 12.348 -3.540 -16.494 1.00 95.25 70 ILE A C 1
ATOM 572 O O . ILE A 1 70 ? 12.246 -4.023 -17.623 1.00 95.25 70 ILE A O 1
ATOM 576 N N . VAL A 1 71 ? 12.248 -2.229 -16.274 1.00 94.81 71 VAL A N 1
ATOM 577 C CA . VAL A 1 71 ? 11.731 -1.268 -17.259 1.00 94.81 71 VAL A CA 1
ATOM 578 C C . VAL A 1 71 ? 12.525 -1.279 -18.572 1.00 94.81 71 VAL A C 1
ATOM 580 O O . VAL A 1 71 ? 11.891 -1.396 -19.627 1.00 94.81 71 VAL A O 1
ATOM 583 N N . PRO A 1 72 ? 13.877 -1.265 -18.579 1.00 92.38 72 PRO A N 1
ATOM 584 C CA . PRO A 1 72 ? 14.635 -1.341 -19.828 1.00 92.38 72 PRO A CA 1
ATOM 585 C C . PRO A 1 72 ? 14.321 -2.593 -20.654 1.00 92.38 72 PRO A C 1
ATOM 587 O O . PRO A 1 72 ? 14.223 -2.520 -21.873 1.00 92.38 72 PRO A O 1
ATOM 590 N N . HIS A 1 73 ? 14.103 -3.740 -20.008 1.00 94.94 73 HIS A N 1
ATOM 591 C CA . HIS A 1 73 ? 13.821 -4.995 -20.707 1.00 94.94 73 HIS A CA 1
ATOM 592 C C . HIS A 1 73 ? 12.396 -5.061 -21.263 1.00 94.94 73 HIS A C 1
ATOM 594 O O . HIS A 1 73 ? 12.181 -5.698 -22.296 1.00 94.94 73 HIS A O 1
ATOM 600 N N . ILE A 1 74 ? 11.445 -4.350 -20.646 1.00 95.06 74 ILE A N 1
ATOM 601 C CA . ILE A 1 74 ? 10.108 -4.127 -21.219 1.00 95.06 74 ILE A CA 1
ATOM 602 C C . ILE A 1 74 ? 10.228 -3.322 -22.515 1.00 95.06 74 ILE A C 1
ATOM 604 O O . ILE A 1 74 ? 9.652 -3.697 -23.538 1.00 95.06 74 ILE A O 1
ATOM 608 N N . ILE A 1 75 ? 10.997 -2.234 -22.479 1.00 92.31 75 ILE A N 1
ATOM 609 C CA . ILE A 1 75 ? 11.193 -1.338 -23.623 1.00 92.31 75 ILE A CA 1
ATOM 610 C C . ILE A 1 75 ? 11.895 -2.062 -24.775 1.00 92.31 75 ILE A C 1
ATOM 612 O O . ILE A 1 75 ? 11.410 -2.043 -25.908 1.00 92.31 75 ILE A O 1
ATOM 616 N N . ASP A 1 76 ? 13.000 -2.743 -24.470 1.00 92.81 76 ASP A N 1
ATOM 617 C CA . ASP A 1 76 ? 13.815 -3.474 -25.444 1.00 92.81 76 ASP A CA 1
ATOM 618 C C . ASP A 1 76 ? 13.120 -4.754 -25.947 1.00 92.81 76 ASP A C 1
ATOM 620 O O . ASP A 1 76 ? 13.634 -5.434 -26.836 1.00 92.81 76 ASP A O 1
ATOM 624 N N . ARG A 1 77 ? 11.948 -5.097 -25.385 1.00 94.62 77 ARG A N 1
ATOM 625 C CA . ARG A 1 77 ? 11.197 -6.339 -25.641 1.00 94.62 77 ARG A CA 1
ATOM 626 C C . ARG A 1 77 ? 12.045 -7.595 -25.418 1.00 94.62 77 ARG A C 1
ATOM 628 O O . ARG A 1 77 ? 11.880 -8.605 -26.104 1.00 94.62 77 ARG A O 1
ATOM 635 N N . ASN A 1 78 ? 12.955 -7.534 -24.450 1.00 96.50 78 ASN A N 1
ATOM 636 C CA . ASN A 1 78 ? 13.826 -8.640 -24.084 1.00 96.50 78 ASN A CA 1
ATOM 637 C C . ASN A 1 78 ? 13.155 -9.493 -23.001 1.00 96.50 78 ASN A C 1
ATOM 639 O O . ASN A 1 78 ? 13.366 -9.285 -21.806 1.00 96.50 78 ASN A O 1
ATOM 643 N N . GLN A 1 79 ? 12.337 -10.454 -23.435 1.00 96.50 79 GLN A N 1
ATOM 644 C CA . GLN A 1 79 ? 11.543 -11.286 -22.531 1.00 96.50 79 GLN A CA 1
ATOM 645 C C . GLN A 1 79 ? 12.409 -12.109 -21.565 1.00 96.50 79 GLN A C 1
ATOM 647 O O . GLN A 1 79 ? 12.080 -12.200 -20.390 1.00 96.50 79 GLN A O 1
ATOM 652 N N . GLU A 1 80 ? 13.531 -12.671 -22.019 1.00 97.00 80 GLU A N 1
ATOM 653 C CA . GLU A 1 80 ? 14.409 -13.480 -21.161 1.00 97.00 80 GLU A CA 1
ATOM 654 C C . GLU A 1 80 ? 15.000 -12.648 -20.015 1.00 97.00 80 GLU A C 1
ATOM 656 O O . GLU A 1 80 ? 14.959 -13.054 -18.850 1.00 97.00 80 GLU A O 1
ATOM 661 N N . ALA A 1 81 ? 15.512 -11.455 -20.329 1.00 96.75 81 ALA A N 1
ATOM 662 C CA . ALA A 1 81 ? 16.073 -10.563 -19.323 1.00 96.75 81 ALA A CA 1
ATOM 663 C C . ALA A 1 81 ? 14.993 -10.008 -18.381 1.00 96.75 81 ALA A C 1
ATOM 665 O O . ALA A 1 81 ? 15.231 -9.916 -17.177 1.00 96.75 81 ALA A O 1
ATOM 666 N N . LEU A 1 82 ? 13.798 -9.709 -18.903 1.00 97.12 82 LEU A N 1
ATOM 667 C CA . LEU A 1 82 ? 12.641 -9.300 -18.106 1.00 97.12 82 LEU A CA 1
ATOM 668 C C . LEU A 1 82 ? 12.240 -10.386 -17.101 1.00 97.12 82 LEU A C 1
ATOM 670 O O . LEU A 1 82 ? 12.093 -10.108 -15.913 1.00 97.12 82 LEU A O 1
ATOM 674 N N . GLU A 1 83 ? 12.106 -11.633 -17.553 1.00 96.88 83 GLU A N 1
ATOM 675 C CA . GLU A 1 83 ? 11.770 -12.758 -16.679 1.00 96.88 83 GLU A CA 1
ATOM 676 C C . GLU A 1 83 ? 12.839 -12.996 -15.618 1.00 96.88 83 GLU A C 1
ATOM 678 O O . GLU A 1 83 ? 12.503 -13.285 -14.472 1.00 96.88 83 GLU A O 1
ATOM 683 N N . LYS A 1 84 ? 14.119 -12.837 -15.967 1.00 96.19 84 LYS A N 1
ATOM 684 C CA . LYS A 1 84 ? 15.217 -12.899 -14.998 1.00 96.19 84 LYS A CA 1
ATOM 685 C C . LYS A 1 84 ? 15.129 -11.770 -13.969 1.00 96.19 84 LYS A C 1
ATOM 687 O O . LYS A 1 84 ? 15.333 -12.032 -12.788 1.00 96.19 84 LYS A O 1
ATOM 692 N N . GLY A 1 85 ? 14.808 -10.550 -14.401 1.00 95.50 85 GLY A N 1
ATOM 693 C CA . GLY A 1 85 ? 14.585 -9.407 -13.516 1.00 95.50 85 GLY A CA 1
ATOM 694 C C . GLY A 1 85 ? 13.462 -9.676 -12.515 1.00 95.50 85 GLY A C 1
ATOM 695 O O . GLY A 1 85 ? 13.676 -9.556 -11.316 1.00 95.50 85 GLY A O 1
ATOM 696 N N . ILE A 1 86 ? 12.304 -10.144 -12.992 1.00 97.19 86 ILE A N 1
ATOM 697 C CA . ILE A 1 86 ? 11.151 -10.468 -12.135 1.00 97.19 86 ILE A CA 1
ATOM 698 C C . ILE A 1 86 ? 11.431 -11.680 -11.235 1.00 97.19 86 ILE A C 1
ATOM 700 O O . ILE A 1 86 ? 10.994 -11.716 -10.089 1.00 97.19 86 ILE A O 1
ATOM 704 N N . LYS A 1 87 ? 12.159 -12.690 -11.728 1.00 95.62 87 LYS A N 1
ATOM 705 C CA . LYS A 1 87 ? 12.539 -13.871 -10.938 1.00 95.62 87 LYS A CA 1
ATOM 706 C C . LYS A 1 87 ? 13.373 -13.505 -9.708 1.00 95.62 87 LYS A C 1
ATOM 708 O O . LYS A 1 87 ? 13.271 -14.204 -8.708 1.00 95.62 87 LYS A O 1
ATOM 713 N N . ASN A 1 88 ? 14.178 -12.453 -9.817 1.00 94.19 88 ASN A N 1
ATOM 714 C CA . ASN A 1 88 ? 15.042 -11.946 -8.755 1.00 94.19 88 ASN A CA 1
ATOM 715 C C . ASN A 1 88 ? 14.343 -10.895 -7.877 1.00 94.19 88 ASN A C 1
ATOM 717 O O . ASN A 1 88 ? 15.014 -10.163 -7.160 1.00 94.19 88 ASN A O 1
ATOM 721 N N . VAL A 1 89 ? 13.019 -10.755 -7.986 1.00 96.25 89 VAL A N 1
ATOM 722 C CA . VAL A 1 89 ? 12.255 -9.977 -7.014 1.00 96.25 89 VAL A CA 1
ATOM 723 C C . VAL A 1 89 ? 12.095 -10.830 -5.766 1.00 96.25 89 VAL A C 1
ATOM 725 O O . VAL A 1 89 ? 11.397 -11.854 -5.780 1.00 96.25 89 VAL A O 1
ATOM 728 N N . ASP A 1 90 ? 12.743 -10.379 -4.704 1.00 94.94 90 ASP A N 1
ATOM 729 C CA . ASP A 1 90 ? 12.692 -10.995 -3.392 1.00 94.94 90 ASP A CA 1
ATOM 730 C C . ASP A 1 90 ? 11.672 -10.286 -2.502 1.00 94.94 90 ASP A C 1
ATOM 732 O O . ASP A 1 90 ? 11.278 -9.129 -2.712 1.00 94.94 90 ASP A O 1
ATOM 736 N N . VAL A 1 91 ? 11.186 -11.040 -1.526 1.00 96.94 91 VAL A N 1
ATOM 737 C CA . VAL A 1 91 ? 10.285 -10.551 -0.498 1.00 96.94 91 VAL A CA 1
ATOM 738 C C . VAL A 1 91 ? 10.854 -10.844 0.876 1.00 96.94 91 VAL A C 1
ATOM 740 O O . VAL A 1 91 ? 11.450 -11.893 1.120 1.00 96.94 91 VAL A O 1
ATOM 743 N N . TYR A 1 92 ? 10.606 -9.913 1.787 1.00 96.25 92 TYR A N 1
ATOM 744 C CA . TYR A 1 92 ? 11.101 -9.949 3.151 1.00 96.25 92 TYR A CA 1
ATOM 745 C C . TYR A 1 92 ? 9.922 -9.964 4.110 1.00 96.25 92 TYR A C 1
ATOM 747 O O . TYR A 1 92 ? 8.961 -9.190 3.978 1.00 96.25 92 TYR A O 1
ATOM 755 N N . TYR A 1 93 ? 9.933 -10.887 5.062 1.00 94.81 93 TYR A N 1
ATOM 756 C CA . TYR A 1 93 ? 8.834 -11.036 6.006 1.00 94.81 93 TYR A CA 1
ATOM 757 C C . TYR A 1 93 ? 9.292 -11.622 7.336 1.00 94.81 93 TYR A C 1
ATOM 759 O O . TYR A 1 93 ? 10.335 -12.254 7.458 1.00 94.81 93 TYR A O 1
ATOM 767 N N . PHE A 1 94 ? 8.459 -11.426 8.353 1.00 91.75 94 PHE A N 1
ATOM 768 C CA . PHE A 1 94 ? 8.671 -11.978 9.684 1.00 91.75 94 PHE A CA 1
ATOM 769 C C . PHE A 1 94 ? 7.667 -13.099 9.946 1.00 91.75 94 PHE A C 1
ATOM 771 O O . PHE A 1 94 ? 6.474 -12.974 9.641 1.00 91.75 94 PHE A O 1
ATOM 778 N N . GLU A 1 95 ? 8.119 -14.184 10.574 1.00 84.38 95 GLU A N 1
ATOM 779 C CA . GLU A 1 95 ? 7.258 -15.312 10.929 1.00 84.38 95 GLU A CA 1
ATOM 780 C C . GLU A 1 95 ? 7.111 -15.506 12.448 1.00 84.38 95 GLU A C 1
ATOM 782 O O . GLU A 1 95 ? 8.031 -15.347 13.253 1.00 84.38 95 GLU A O 1
ATOM 787 N N . GLY A 1 96 ? 5.895 -15.872 12.867 1.00 76.06 96 GLY A N 1
ATOM 788 C CA . GLY A 1 96 ? 5.592 -16.227 14.250 1.00 76.06 96 GLY A CA 1
ATOM 789 C C . GLY A 1 96 ? 5.777 -15.068 15.234 1.00 76.06 96 GLY A C 1
ATOM 790 O O . GLY A 1 96 ? 5.525 -13.907 14.922 1.00 76.06 96 GLY A O 1
ATOM 791 N N . ASN A 1 97 ? 6.187 -15.394 16.461 1.00 68.31 97 ASN A N 1
ATOM 792 C CA . ASN A 1 97 ? 6.604 -14.399 17.459 1.00 68.31 97 ASN A CA 1
ATOM 793 C C . ASN A 1 97 ? 8.105 -14.085 17.367 1.00 68.31 97 ASN A C 1
ATOM 795 O O . ASN A 1 97 ? 8.623 -13.358 18.216 1.00 68.31 97 ASN A O 1
ATOM 799 N N . ARG A 1 98 ? 8.810 -14.693 16.405 1.00 59.56 98 ARG A N 1
ATOM 800 C CA . ARG A 1 98 ? 10.244 -14.500 16.232 1.00 59.56 98 ARG A CA 1
ATOM 801 C C . ARG A 1 98 ? 10.479 -13.146 15.564 1.00 59.56 98 ARG A C 1
ATOM 803 O O . ARG A 1 98 ? 9.625 -12.643 14.840 1.00 59.56 98 ARG A O 1
ATOM 810 N N . LYS A 1 99 ? 11.632 -12.554 15.865 1.00 70.19 99 LYS A N 1
ATOM 811 C CA . LYS A 1 99 ? 12.140 -11.336 15.214 1.00 70.19 99 LYS A CA 1
ATOM 812 C C . LYS A 1 99 ? 13.092 -11.678 14.065 1.00 70.19 99 LYS A C 1
ATOM 814 O O . LYS A 1 99 ? 13.893 -10.852 13.664 1.00 70.19 99 LYS A O 1
ATOM 819 N N . GLU A 1 100 ? 13.056 -12.929 13.620 1.00 84.75 100 GLU A N 1
ATOM 820 C CA . GLU A 1 100 ? 13.855 -13.398 12.498 1.00 84.75 100 GLU A CA 1
ATOM 821 C C . GLU A 1 100 ? 13.152 -12.955 11.223 1.00 84.75 100 GLU A C 1
ATOM 823 O O . GLU A 1 100 ? 11.966 -13.248 11.028 1.00 84.75 100 GLU A O 1
ATOM 828 N N . MET A 1 101 ? 13.889 -12.209 10.412 1.00 91.25 101 MET A N 1
ATOM 829 C CA . MET A 1 101 ? 13.503 -11.881 9.056 1.00 91.25 101 MET A CA 1
ATOM 830 C C . MET A 1 101 ? 13.838 -13.063 8.152 1.00 91.25 101 MET A C 1
ATOM 832 O O . MET A 1 101 ? 14.883 -13.698 8.304 1.00 91.25 101 MET A O 1
ATOM 836 N N . TYR A 1 102 ? 12.938 -13.342 7.223 1.00 94.50 102 TYR A N 1
ATOM 837 C CA . TYR A 1 102 ? 13.119 -14.303 6.153 1.00 94.50 102 TYR A CA 1
ATOM 838 C C . TYR A 1 102 ? 13.148 -13.543 4.836 1.00 94.50 102 TYR A C 1
ATOM 840 O O . TYR A 1 102 ? 12.334 -12.643 4.627 1.00 94.50 102 TYR A O 1
ATOM 848 N N . GLU A 1 103 ? 14.077 -13.935 3.977 1.00 95.88 103 GLU A N 1
ATOM 849 C CA . GLU A 1 103 ? 14.172 -13.517 2.585 1.00 95.88 103 GLU A CA 1
ATOM 850 C C . GLU A 1 103 ? 13.786 -14.713 1.716 1.00 95.88 103 GLU A C 1
ATOM 852 O O . GLU A 1 103 ? 14.274 -15.832 1.919 1.00 95.88 103 GLU A O 1
ATOM 857 N N . GLU A 1 104 ? 12.884 -14.497 0.767 1.00 96.31 104 GLU A N 1
ATOM 858 C CA . GLU A 1 104 ? 12.432 -15.540 -0.142 1.00 96.31 104 GLU A CA 1
ATOM 859 C C . GLU A 1 104 ? 12.103 -14.959 -1.518 1.00 96.31 104 GLU A C 1
ATOM 861 O O . GLU A 1 104 ? 11.592 -13.848 -1.631 1.00 96.31 104 GLU A O 1
ATOM 866 N N . SER A 1 105 ? 12.310 -15.742 -2.580 1.00 96.81 105 SER A N 1
ATOM 867 C CA . SER A 1 105 ? 11.829 -15.355 -3.908 1.00 96.81 105 SER A CA 1
ATOM 868 C C . SER A 1 105 ? 10.307 -15.172 -3.905 1.00 96.81 105 SER A C 1
ATOM 870 O O . SER A 1 105 ? 9.575 -16.013 -3.361 1.00 96.81 105 SER A O 1
ATOM 872 N N . LEU A 1 106 ? 9.812 -14.163 -4.623 1.00 97.31 106 LEU A N 1
ATOM 873 C CA . LEU A 1 106 ? 8.379 -13.874 -4.725 1.00 97.31 106 LEU A CA 1
ATOM 874 C C . LEU A 1 106 ? 7.535 -15.098 -5.128 1.00 97.31 106 LEU A C 1
ATOM 876 O O . LEU A 1 106 ? 6.447 -15.306 -4.597 1.00 97.31 106 LEU A O 1
ATOM 880 N N . VAL A 1 107 ? 8.027 -15.936 -6.050 1.00 97.19 107 VAL A N 1
ATOM 881 C CA . VAL A 1 107 ? 7.287 -17.117 -6.538 1.00 97.19 107 VAL A CA 1
ATOM 882 C C . VAL A 1 107 ? 6.989 -18.100 -5.408 1.00 97.19 107 VAL A C 1
ATOM 884 O O . VAL A 1 107 ? 5.849 -18.557 -5.283 1.00 97.19 107 VAL A O 1
ATOM 887 N N . ASN A 1 108 ? 7.991 -18.436 -4.596 1.00 97.19 108 ASN A N 1
ATOM 888 C CA . ASN A 1 108 ? 7.822 -19.415 -3.524 1.00 97.19 108 ASN A CA 1
ATOM 889 C C . ASN A 1 108 ? 6.901 -18.857 -2.433 1.00 97.19 108 ASN A C 1
ATOM 891 O O . ASN A 1 108 ? 5.907 -19.504 -2.084 1.00 97.19 108 ASN A O 1
ATOM 895 N N . TYR A 1 109 ? 7.135 -17.605 -2.029 1.00 97.88 109 TYR A N 1
ATOM 896 C CA . TYR A 1 109 ? 6.315 -16.925 -1.033 1.00 97.88 109 TYR A CA 1
ATOM 897 C C . TYR A 1 109 ? 4.839 -16.863 -1.443 1.00 97.88 109 TYR A C 1
ATOM 899 O O . TYR A 1 109 ? 3.933 -17.168 -0.653 1.00 97.88 109 TYR A O 1
ATOM 907 N N . LEU A 1 110 ? 4.562 -16.495 -2.701 1.00 98.00 110 LEU A N 1
ATOM 908 C CA . LEU A 1 110 ? 3.193 -16.473 -3.209 1.00 98.00 110 LEU A CA 1
ATOM 909 C C . LEU A 1 110 ? 2.614 -17.873 -3.339 1.00 98.00 110 LEU A C 1
ATOM 911 O O . LEU A 1 110 ? 1.450 -18.046 -2.993 1.00 98.00 110 LEU A O 1
ATOM 915 N N . THR A 1 111 ? 3.384 -18.875 -3.761 1.00 97.31 111 THR A N 1
ATOM 916 C CA . THR A 1 111 ? 2.905 -20.264 -3.854 1.00 97.31 111 THR A CA 1
ATOM 917 C C . THR A 1 111 ? 2.338 -20.741 -2.515 1.00 97.31 111 THR A C 1
ATOM 919 O O . THR A 1 111 ? 1.207 -21.242 -2.461 1.00 97.31 111 THR A O 1
ATOM 922 N N . GLU A 1 112 ? 3.057 -20.510 -1.416 1.00 96.81 112 GLU A N 1
ATOM 923 C CA . GLU A 1 112 ? 2.575 -20.862 -0.081 1.00 96.81 112 GLU A CA 1
ATOM 924 C C . GLU A 1 112 ? 1.348 -20.031 0.323 1.00 96.81 112 GLU A C 1
ATOM 926 O O . GLU A 1 112 ? 0.302 -20.577 0.696 1.00 96.81 112 GLU A O 1
ATOM 931 N N . ASN A 1 113 ? 1.430 -18.703 0.248 1.00 97.75 113 ASN A N 1
ATOM 932 C CA . ASN A 1 113 ? 0.384 -17.834 0.791 1.00 97.75 113 ASN A CA 1
ATOM 933 C C . ASN A 1 113 ? -0.921 -17.877 -0.022 1.00 97.75 113 ASN A C 1
ATOM 935 O O . ASN A 1 113 ? -2.020 -17.819 0.548 1.00 97.75 113 ASN A O 1
ATOM 939 N N . VAL A 1 114 ? -0.822 -18.046 -1.340 1.00 97.56 114 VAL A N 1
ATOM 940 C CA . VAL A 1 114 ? -1.965 -18.213 -2.246 1.00 97.56 114 VAL A CA 1
ATOM 941 C C . VAL A 1 114 ? -2.646 -19.563 -2.022 1.00 97.56 114 VAL A C 1
ATOM 943 O O . VAL A 1 114 ? -3.876 -19.603 -1.918 1.00 97.56 114 VAL A O 1
ATOM 946 N N . SER A 1 115 ? -1.888 -20.653 -1.839 1.00 95.69 115 SER A N 1
ATOM 947 C CA . SER A 1 115 ? -2.467 -21.974 -1.525 1.00 95.69 115 SER A CA 1
ATOM 948 C C . SER A 1 115 ? -3.264 -21.962 -0.210 1.00 95.69 115 SER A C 1
ATOM 950 O O . SER A 1 115 ? -4.334 -22.563 -0.104 1.00 95.69 115 SER A O 1
ATOM 952 N N . ASN A 1 116 ? -2.816 -21.165 0.763 1.00 96.56 116 ASN A N 1
ATOM 953 C CA . ASN A 1 116 ? -3.481 -20.968 2.052 1.00 96.56 116 ASN A CA 1
ATOM 954 C C . ASN A 1 116 ? -4.641 -19.950 2.023 1.00 96.56 116 ASN A C 1
ATOM 956 O O . ASN A 1 116 ? -5.258 -19.644 3.063 1.00 96.56 116 ASN A O 1
ATOM 960 N N . ARG A 1 117 ? -4.952 -19.407 0.842 1.00 97.06 117 ARG A N 1
ATOM 961 C CA . ARG A 1 117 ? -5.939 -18.346 0.616 1.00 97.06 117 ARG A CA 1
ATOM 962 C C . ARG A 1 117 ? -5.773 -17.176 1.593 1.00 97.06 117 ARG A C 1
ATOM 964 O O . ARG A 1 117 ? -6.730 -16.817 2.299 1.00 97.06 117 ARG A O 1
ATOM 971 N N . LYS A 1 118 ? -4.544 -16.667 1.725 1.00 98.00 118 LYS A N 1
ATOM 972 C CA . LYS A 1 118 ? -4.221 -15.477 2.530 1.00 98.00 118 LYS A CA 1
ATOM 973 C C . LYS A 1 118 ? -4.578 -14.193 1.777 1.00 98.00 118 LYS A C 1
ATOM 975 O O . LYS A 1 118 ? -4.566 -14.177 0.554 1.00 98.00 118 LYS A O 1
ATOM 980 N N . VAL A 1 119 ? -4.872 -13.126 2.511 1.00 98.44 119 VAL A N 1
ATOM 981 C CA . VAL A 1 119 ? -4.738 -11.742 2.042 1.00 98.44 119 VAL A CA 1
ATOM 982 C C . VAL A 1 119 ? -3.267 -11.371 2.201 1.00 98.44 119 VAL A C 1
ATOM 984 O O . VAL A 1 119 ? -2.722 -11.535 3.293 1.00 98.44 119 VAL A O 1
ATOM 987 N N . ILE A 1 120 ? -2.624 -10.910 1.137 1.00 98.69 120 ILE A N 1
ATOM 988 C CA . ILE A 1 120 ? -1.180 -10.647 1.122 1.00 98.69 120 ILE A CA 1
ATOM 989 C C . ILE A 1 120 ? -0.995 -9.152 0.920 1.00 98.69 120 ILE A C 1
ATOM 991 O O . ILE A 1 120 ? -1.491 -8.619 -0.066 1.00 98.69 120 ILE A O 1
ATOM 995 N N . PHE A 1 121 ? -0.350 -8.473 1.862 1.00 98.69 121 PHE A N 1
ATOM 996 C CA . PHE A 1 121 ? -0.034 -7.054 1.744 1.00 98.69 121 PHE A CA 1
ATOM 997 C C . PHE A 1 121 ? 1.452 -6.879 1.456 1.00 98.69 121 PHE A C 1
ATOM 999 O O . PHE A 1 121 ? 2.277 -7.352 2.238 1.00 98.69 121 PHE A O 1
ATOM 1006 N N . PHE A 1 122 ? 1.757 -6.171 0.374 1.00 98.31 122 PHE A N 1
ATOM 1007 C CA . PHE A 1 122 ? 3.100 -5.788 -0.033 1.00 98.31 122 PHE A CA 1
ATOM 1008 C C . PHE A 1 122 ? 3.312 -4.318 0.307 1.00 98.31 122 PHE A C 1
ATOM 1010 O O . PHE A 1 122 ? 2.664 -3.435 -0.263 1.00 98.31 122 PHE A O 1
ATOM 1017 N N . ASN A 1 123 ? 4.223 -4.059 1.235 1.00 96.81 123 ASN A N 1
ATOM 1018 C CA . ASN A 1 123 ? 4.884 -2.769 1.301 1.00 96.81 123 ASN A CA 1
ATOM 1019 C C . ASN A 1 123 ? 5.932 -2.754 0.188 1.00 96.81 123 ASN A C 1
ATOM 1021 O O . ASN A 1 123 ? 6.752 -3.667 0.133 1.00 96.81 123 ASN A O 1
ATOM 1025 N N . LEU A 1 124 ? 5.857 -1.804 -0.733 1.00 96.19 124 LEU A N 1
ATOM 1026 C CA . LEU A 1 124 ? 6.697 -1.810 -1.924 1.00 96.19 124 LEU A CA 1
ATOM 1027 C C . LEU A 1 124 ? 7.817 -0.790 -1.770 1.00 96.19 124 LEU A C 1
ATOM 1029 O O . LEU A 1 124 ? 7.544 0.400 -1.608 1.00 96.19 124 LEU A O 1
ATOM 1033 N N . SER A 1 125 ? 9.052 -1.272 -1.869 1.00 93.81 125 SER A N 1
ATOM 1034 C CA . SER A 1 125 ? 10.234 -0.441 -2.083 1.00 93.81 125 SER A CA 1
ATOM 1035 C C . SER A 1 125 ? 10.509 -0.409 -3.583 1.00 93.81 125 SER A C 1
ATOM 1037 O O . SER A 1 125 ? 10.873 -1.426 -4.176 1.00 93.81 125 SER A O 1
ATOM 1039 N N . LEU A 1 126 ? 10.244 0.726 -4.227 1.00 93.75 126 LEU A N 1
ATOM 1040 C CA . LEU A 1 126 ? 10.482 0.911 -5.656 1.00 93.75 126 LEU A CA 1
ATOM 1041 C C . LEU A 1 126 ? 11.859 1.555 -5.825 1.00 93.75 126 LEU A C 1
ATOM 1043 O O . LEU A 1 126 ? 11.995 2.773 -5.710 1.00 93.75 126 LEU A O 1
ATOM 1047 N N . ARG A 1 127 ? 12.888 0.742 -6.062 1.00 91.81 127 ARG A N 1
ATOM 1048 C CA . ARG A 1 127 ? 14.254 1.224 -6.290 1.00 91.81 127 ARG A CA 1
ATOM 1049 C C . ARG A 1 127 ? 14.441 1.673 -7.727 1.00 91.81 127 ARG A C 1
ATOM 1051 O O . ARG A 1 127 ? 13.893 1.084 -8.664 1.00 91.81 127 ARG A O 1
ATOM 1058 N N . ASN A 1 128 ? 15.290 2.680 -7.892 1.00 91.19 128 ASN A N 1
ATOM 1059 C CA . ASN A 1 128 ? 15.597 3.293 -9.179 1.00 91.19 128 ASN A CA 1
ATOM 1060 C C . ASN A 1 128 ? 14.340 3.746 -9.947 1.00 91.19 128 ASN A C 1
ATOM 1062 O O . ASN A 1 128 ? 14.236 3.574 -11.169 1.00 91.19 128 ASN A O 1
ATOM 1066 N N . TYR A 1 129 ? 13.358 4.239 -9.192 1.00 88.38 129 TYR A N 1
ATOM 1067 C CA . TYR A 1 129 ? 11.975 4.416 -9.617 1.00 88.38 129 TYR A CA 1
ATOM 1068 C C . TYR A 1 129 ? 11.824 5.518 -10.663 1.00 88.38 129 TYR A C 1
ATOM 1070 O O . TYR A 1 129 ? 11.228 5.304 -11.720 1.00 88.38 129 TYR A O 1
ATOM 1078 N N . CYS A 1 130 ? 12.418 6.678 -10.399 1.00 84.12 130 CYS A N 1
ATOM 1079 C CA . CYS A 1 130 ? 12.491 7.787 -11.336 1.00 84.12 130 CYS A CA 1
ATOM 1080 C C . CYS A 1 130 ? 13.890 8.393 -11.324 1.00 84.12 130 CYS A C 1
ATOM 1082 O O . CYS A 1 130 ? 14.630 8.257 -10.352 1.00 84.12 130 CYS A O 1
ATOM 1084 N N . TYR A 1 131 ? 14.248 9.024 -12.440 1.00 81.56 131 TYR A N 1
ATOM 1085 C CA . TYR A 1 131 ? 15.452 9.835 -12.512 1.00 81.56 131 TYR A CA 1
ATOM 1086 C C . TYR A 1 131 ? 15.270 11.080 -11.649 1.00 81.56 131 TYR A C 1
ATOM 1088 O O . TYR A 1 131 ? 14.249 11.760 -11.764 1.00 81.56 131 TYR A O 1
ATOM 1096 N N . ASP A 1 132 ? 16.273 11.363 -10.835 1.00 76.50 132 ASP A N 1
ATOM 1097 C CA . ASP A 1 132 ? 16.348 12.545 -9.989 1.00 76.50 132 ASP A CA 1
ATOM 1098 C C . ASP A 1 132 ? 17.782 13.068 -10.071 1.00 76.50 132 ASP A C 1
ATOM 1100 O O . ASP A 1 132 ? 18.718 12.339 -9.756 1.00 76.50 132 ASP A O 1
ATOM 1104 N N . ASP A 1 133 ? 17.988 14.277 -10.590 1.00 75.06 133 ASP A N 1
ATOM 1105 C CA . ASP A 1 133 ? 19.331 14.833 -10.754 1.00 75.06 133 ASP A CA 1
ATOM 1106 C C . ASP A 1 133 ? 19.939 15.365 -9.451 1.00 75.06 133 ASP A C 1
ATOM 1108 O O . ASP A 1 133 ? 21.148 15.630 -9.429 1.00 75.06 133 ASP A O 1
ATOM 1112 N N . GLU A 1 134 ? 19.141 15.480 -8.388 1.00 74.56 134 GLU A N 1
ATOM 1113 C CA . GLU A 1 134 ? 19.593 15.856 -7.048 1.00 74.56 134 GLU A CA 1
ATOM 1114 C C . GLU A 1 134 ? 20.156 14.654 -6.267 1.00 74.56 134 GLU A C 1
ATOM 1116 O O . GLU A 1 134 ? 20.984 14.839 -5.371 1.00 74.56 134 GLU A O 1
ATOM 1121 N N . GLU A 1 135 ? 19.786 13.426 -6.645 1.00 73.50 135 GLU A N 1
ATOM 1122 C CA . GLU A 1 135 ? 20.259 12.184 -6.020 1.00 73.50 135 GLU A CA 1
ATOM 1123 C C . GLU A 1 135 ? 21.670 11.778 -6.489 1.00 73.50 135 GLU A C 1
ATOM 1125 O O . GLU A 1 135 ? 22.006 11.862 -7.676 1.00 73.50 135 GLU A O 1
ATOM 1130 N N . GLU A 1 136 ? 22.505 11.259 -5.577 1.00 72.31 136 GLU A N 1
ATOM 1131 C CA . GLU A 1 136 ? 23.896 10.861 -5.885 1.00 72.31 136 GLU A CA 1
ATOM 1132 C C . GLU A 1 136 ? 23.951 9.778 -6.977 1.00 72.31 136 GLU A C 1
ATOM 1134 O O . GLU A 1 136 ? 24.701 9.893 -7.954 1.00 72.31 136 GLU A O 1
ATOM 1139 N N . ASP A 1 137 ? 23.079 8.774 -6.858 1.00 72.44 137 ASP A N 1
ATOM 1140 C CA . ASP A 1 137 ? 22.927 7.688 -7.832 1.00 72.44 137 ASP A CA 1
ATOM 1141 C C . ASP A 1 137 ? 22.026 8.061 -9.021 1.00 72.44 137 ASP A C 1
ATOM 1143 O O . ASP A 1 137 ? 21.851 7.271 -9.954 1.00 72.44 137 ASP A O 1
ATOM 1147 N N . ARG A 1 138 ? 21.505 9.293 -9.033 1.00 79.44 138 ARG A N 1
ATOM 1148 C CA . ARG A 1 138 ? 20.587 9.864 -10.028 1.00 79.44 138 ARG A CA 1
ATOM 1149 C C . ARG A 1 138 ? 19.222 9.200 -10.140 1.00 79.44 138 ARG A C 1
ATOM 1151 O O . ARG A 1 138 ? 18.521 9.387 -11.140 1.00 79.44 138 ARG A O 1
ATOM 1158 N N . TYR A 1 139 ? 18.868 8.379 -9.162 1.00 81.88 139 TYR A N 1
ATOM 1159 C CA . TYR A 1 139 ? 17.549 7.788 -9.094 1.00 81.88 139 TYR A CA 1
ATOM 1160 C C . TYR A 1 139 ? 17.007 7.830 -7.678 1.00 81.88 139 TYR A C 1
ATOM 1162 O O . TYR A 1 139 ? 17.692 7.446 -6.733 1.00 81.88 139 TYR A O 1
ATOM 1170 N N . ALA A 1 140 ? 15.737 8.201 -7.566 1.00 84.06 140 ALA A N 1
ATOM 1171 C CA . ALA A 1 140 ? 15.018 8.166 -6.308 1.00 84.06 140 ALA A CA 1
ATOM 1172 C C . ALA A 1 140 ? 14.469 6.760 -6.017 1.00 84.06 140 ALA A C 1
ATOM 1174 O O . ALA A 1 140 ? 14.155 5.969 -6.920 1.00 84.06 140 ALA A O 1
ATOM 1175 N N . THR A 1 141 ? 14.312 6.469 -4.727 1.00 86.44 141 THR A N 1
ATOM 1176 C CA . THR A 1 141 ? 13.521 5.336 -4.234 1.00 86.44 141 THR A CA 1
ATOM 1177 C C . THR A 1 141 ? 12.153 5.842 -3.796 1.00 86.44 141 THR A C 1
ATOM 1179 O O . THR A 1 141 ? 12.052 6.894 -3.170 1.00 86.44 141 THR A O 1
ATOM 1182 N N . HIS A 1 142 ? 11.094 5.094 -4.107 1.00 90.56 142 HIS A N 1
ATOM 1183 C CA . HIS A 1 142 ? 9.724 5.469 -3.750 1.00 90.56 142 HIS A CA 1
ATOM 1184 C C . HIS A 1 142 ? 9.013 4.374 -2.961 1.00 90.56 142 HIS A C 1
ATOM 1186 O O . HIS A 1 142 ? 9.111 3.188 -3.282 1.00 90.56 142 HIS A O 1
ATOM 1192 N N . GLY A 1 143 ? 8.261 4.782 -1.941 1.00 90.94 143 GLY A N 1
ATOM 1193 C CA . GLY A 1 143 ? 7.416 3.898 -1.147 1.00 90.94 143 GLY A CA 1
ATOM 1194 C C . GLY A 1 143 ? 5.999 3.838 -1.710 1.00 90.94 143 GLY A C 1
ATOM 1195 O O . GLY A 1 143 ? 5.326 4.858 -1.831 1.00 90.94 143 GLY A O 1
ATOM 1196 N N . SER A 1 144 ? 5.503 2.638 -2.005 1.00 95.50 144 SER A N 1
ATOM 1197 C CA . SER A 1 144 ? 4.104 2.414 -2.399 1.00 95.50 144 SER A CA 1
ATOM 1198 C C . SER A 1 144 ? 3.539 1.160 -1.725 1.00 95.50 144 SER A C 1
ATOM 1200 O O . SER A 1 144 ? 4.193 0.540 -0.883 1.00 95.50 144 SER A O 1
ATOM 1202 N N . CYS A 1 145 ? 2.303 0.764 -2.033 1.00 98.06 145 CYS A N 1
ATOM 1203 C CA . CYS A 1 145 ? 1.823 -0.543 -1.587 1.00 98.06 145 CYS A CA 1
ATOM 1204 C C . CYS A 1 145 ? 0.929 -1.239 -2.602 1.00 98.06 145 CYS A C 1
ATOM 1206 O O . CYS A 1 145 ? 0.208 -0.610 -3.376 1.00 98.06 145 CYS A O 1
ATOM 1208 N N . ALA A 1 146 ? 0.927 -2.564 -2.527 1.00 98.69 146 ALA A N 1
ATOM 1209 C CA . ALA A 1 146 ? -0.025 -3.410 -3.220 1.00 98.69 146 ALA A CA 1
ATOM 1210 C C . ALA A 1 146 ? -0.612 -4.435 -2.254 1.00 98.69 146 ALA A C 1
ATOM 1212 O O . ALA A 1 146 ? -0.036 -4.745 -1.212 1.00 98.69 146 ALA A O 1
ATOM 1213 N N . PHE A 1 147 ? -1.762 -5.004 -2.588 1.00 98.81 147 PHE A N 1
ATOM 1214 C CA . PHE A 1 147 ? -2.298 -6.120 -1.824 1.00 98.81 147 PHE A CA 1
ATOM 1215 C C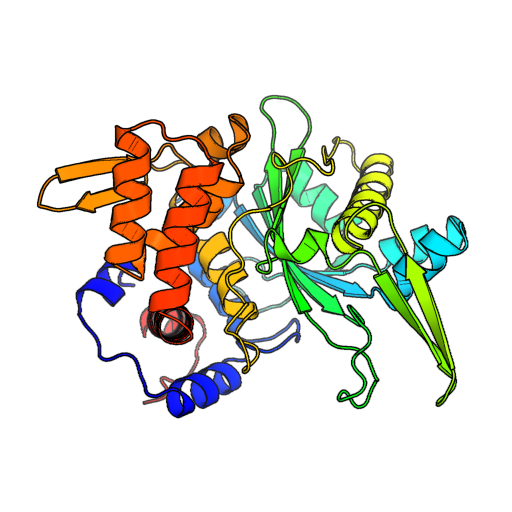 . PHE A 1 147 ? -3.133 -7.060 -2.682 1.00 98.81 147 PHE A C 1
ATOM 1217 O O . PHE A 1 147 ? -3.865 -6.651 -3.579 1.00 98.81 147 PHE A O 1
ATOM 1224 N N . MET A 1 148 ? -3.030 -8.347 -2.373 1.00 98.75 148 MET A N 1
ATOM 1225 C CA . MET A 1 148 ? -3.750 -9.426 -3.030 1.00 98.75 148 MET A CA 1
ATOM 1226 C C . MET A 1 148 ? -4.881 -9.931 -2.145 1.00 98.75 148 MET A C 1
ATOM 1228 O O . MET A 1 148 ? -4.668 -10.311 -0.987 1.00 98.75 148 MET A O 1
ATOM 1232 N N . VAL A 1 149 ? -6.086 -9.999 -2.709 1.00 98.50 149 VAL A N 1
ATOM 1233 C CA . VAL A 1 149 ? -7.282 -10.507 -2.028 1.00 98.50 149 VAL A CA 1
ATOM 1234 C C . VAL A 1 149 ? -7.836 -11.717 -2.779 1.00 98.50 149 VAL A C 1
ATOM 1236 O O . VAL A 1 149 ? -8.075 -11.625 -3.984 1.00 98.50 149 VAL A O 1
ATOM 1239 N N . PRO A 1 150 ? -8.085 -12.855 -2.102 1.00 97.81 150 PRO A N 1
ATOM 1240 C CA . PRO A 1 150 ? -8.659 -14.019 -2.760 1.00 97.81 150 PRO A CA 1
ATOM 1241 C C . PRO A 1 150 ? -10.084 -13.721 -3.238 1.00 97.81 150 PRO A C 1
ATOM 1243 O O . PRO A 1 150 ? -10.927 -13.269 -2.457 1.00 97.81 150 PRO A O 1
ATOM 1246 N N . ARG A 1 151 ? -10.385 -14.064 -4.494 1.00 95.94 151 ARG A N 1
ATOM 1247 C CA . ARG A 1 151 ? -11.762 -14.069 -5.001 1.00 95.94 151 ARG A CA 1
ATOM 1248 C C . ARG A 1 151 ? -12.565 -15.204 -4.361 1.00 95.94 151 ARG A C 1
ATOM 1250 O O . ARG A 1 151 ? -12.004 -16.200 -3.888 1.00 95.94 151 ARG A O 1
ATOM 1257 N N . ILE A 1 152 ? -13.892 -15.056 -4.368 1.00 88.44 152 ILE A N 1
ATOM 1258 C CA . ILE A 1 152 ? -14.810 -16.163 -4.071 1.00 88.44 152 ILE A CA 1
ATOM 1259 C C . ILE A 1 152 ? -14.623 -17.216 -5.169 1.00 88.44 152 ILE A C 1
ATOM 1261 O O . ILE A 1 152 ? -14.778 -16.911 -6.348 1.00 88.44 152 ILE A O 1
ATOM 1265 N N . GLY A 1 153 ? -14.281 -18.443 -4.778 1.00 88.50 153 GLY A N 1
ATOM 1266 C CA . GLY A 1 153 ? -13.897 -19.495 -5.716 1.00 88.50 153 GLY A CA 1
ATOM 1267 C C . GLY A 1 153 ? -12.399 -19.459 -6.011 1.00 88.50 153 GLY A C 1
ATOM 1268 O O . GLY A 1 153 ? -11.596 -19.661 -5.100 1.00 88.50 153 GLY A O 1
ATOM 1269 N N . LYS A 1 154 ? -12.036 -19.229 -7.278 1.00 91.94 154 LYS A N 1
ATOM 1270 C CA . LYS A 1 154 ? -10.659 -19.328 -7.782 1.00 91.94 154 LYS A CA 1
ATOM 1271 C C . LYS A 1 154 ? -10.058 -17.950 -8.095 1.00 91.94 154 LYS A C 1
ATOM 1273 O O . LYS A 1 154 ? -10.756 -17.047 -8.556 1.00 91.94 154 LYS A O 1
ATOM 1278 N N . GLY A 1 155 ? -8.756 -17.818 -7.874 1.00 97.25 155 GLY A N 1
ATOM 1279 C CA . GLY A 1 155 ? -7.953 -16.649 -8.215 1.00 97.25 155 GLY A CA 1
ATOM 1280 C C . GLY A 1 155 ? -7.950 -15.534 -7.174 1.00 97.25 155 GLY A C 1
ATOM 1281 O O . GLY A 1 155 ? -8.498 -15.669 -6.073 1.00 97.25 155 GLY A O 1
ATOM 1282 N N . TYR A 1 156 ? -7.293 -14.440 -7.540 1.00 98.56 156 TYR A N 1
ATOM 1283 C CA . TYR A 1 156 ? -6.925 -13.317 -6.685 1.00 98.56 156 TYR A CA 1
ATOM 1284 C C . TYR A 1 156 ? -7.072 -11.995 -7.427 1.00 98.56 156 TYR A C 1
ATOM 1286 O O . TYR A 1 156 ? -6.670 -11.915 -8.576 1.00 98.56 156 TYR A O 1
ATOM 1294 N N . ASP A 1 157 ? -7.591 -10.960 -6.776 1.00 98.69 157 ASP A N 1
ATOM 1295 C CA . ASP A 1 157 ? -7.453 -9.585 -7.267 1.00 98.69 157 ASP A CA 1
ATOM 1296 C C . ASP A 1 157 ? -6.177 -8.972 -6.680 1.00 98.69 157 ASP A C 1
ATOM 1298 O O . ASP A 1 157 ? -5.972 -9.064 -5.464 1.00 98.69 157 ASP A O 1
ATOM 1302 N N . LEU A 1 158 ? -5.344 -8.356 -7.522 1.00 98.81 158 LEU A N 1
ATOM 1303 C CA . LEU A 1 158 ? -4.250 -7.481 -7.098 1.00 98.81 158 LEU A CA 1
ATOM 1304 C C . LEU A 1 158 ? -4.732 -6.030 -7.141 1.00 98.81 158 LEU A C 1
ATOM 1306 O O . LEU A 1 158 ? -5.255 -5.576 -8.157 1.00 98.81 158 LEU A O 1
ATOM 1310 N N . TYR A 1 159 ? -4.526 -5.308 -6.046 1.00 98.81 159 TYR A N 1
ATOM 1311 C CA . TYR A 1 159 ? -4.788 -3.878 -5.944 1.00 98.81 159 TYR A CA 1
ATOM 1312 C C . TYR A 1 159 ? -3.472 -3.142 -5.724 1.00 98.81 159 TYR A C 1
ATOM 1314 O O . TYR A 1 159 ? -2.655 -3.589 -4.917 1.00 98.81 159 TYR A O 1
ATOM 1322 N N . TYR A 1 160 ? -3.288 -2.017 -6.402 1.00 98.62 160 TYR A N 1
ATOM 1323 C CA . TYR A 1 160 ? -2.116 -1.162 -6.302 1.00 98.62 160 TYR A CA 1
ATOM 1324 C C . TYR A 1 160 ? -2.494 0.249 -5.862 1.00 98.62 160 TYR A C 1
ATOM 1326 O O . TYR A 1 160 ? -3.503 0.814 -6.296 1.00 98.62 160 TYR A O 1
ATOM 1334 N N . VAL A 1 161 ? -1.673 0.814 -4.982 1.00 98.50 161 VAL A N 1
ATOM 1335 C CA . VAL A 1 161 ? -1.852 2.151 -4.433 1.00 98.50 161 VAL A CA 1
ATOM 1336 C C . VAL A 1 161 ? -0.512 2.872 -4.440 1.00 98.50 161 VAL A C 1
ATOM 1338 O O . VAL A 1 161 ? 0.346 2.613 -3.592 1.00 98.50 161 VAL A O 1
ATOM 1341 N N . ASN A 1 162 ? -0.381 3.814 -5.371 1.00 96.56 162 ASN A N 1
ATOM 1342 C CA . ASN A 1 162 ? 0.605 4.882 -5.305 1.00 96.56 162 ASN A CA 1
ATOM 1343 C C . ASN A 1 162 ? -0.087 6.134 -4.749 1.00 96.56 162 ASN A C 1
ATOM 1345 O O . ASN A 1 162 ? -1.144 6.532 -5.242 1.00 96.56 162 ASN A O 1
ATOM 1349 N N . HIS A 1 163 ? 0.460 6.738 -3.698 1.00 94.38 163 HIS A N 1
ATOM 1350 C CA . HIS A 1 163 ? -0.215 7.802 -2.945 1.00 94.38 163 HIS A CA 1
ATOM 1351 C C . HIS A 1 163 ? -0.173 9.161 -3.650 1.00 94.38 163 HIS A C 1
ATOM 1353 O O . HIS A 1 163 ? -0.878 10.076 -3.222 1.00 94.38 163 HIS A O 1
ATOM 1359 N N . HIS A 1 164 ? 0.535 9.251 -4.781 1.00 94.25 164 HIS A N 1
ATOM 1360 C CA . HIS A 1 164 ? 0.374 10.317 -5.769 1.00 94.25 164 HIS A CA 1
ATOM 1361 C C . HIS A 1 164 ? -1.013 10.327 -6.442 1.00 94.25 164 HIS A C 1
ATOM 1363 O O . HIS A 1 164 ? -1.424 11.356 -6.976 1.00 94.25 164 HIS A O 1
ATOM 1369 N N . GLY A 1 165 ? -1.763 9.217 -6.398 1.00 94.56 165 GLY A N 1
ATOM 1370 C CA . GLY A 1 165 ? -3.143 9.155 -6.885 1.00 94.56 165 GLY A CA 1
ATOM 1371 C C . GLY A 1 165 ? -3.272 9.540 -8.362 1.00 94.56 165 GLY A C 1
ATOM 1372 O O . GLY A 1 165 ? -2.525 9.051 -9.207 1.00 94.56 165 GLY A O 1
ATOM 1373 N N . GLU A 1 166 ? -4.210 10.429 -8.689 1.00 93.50 166 GLU A N 1
ATOM 1374 C CA . GLU A 1 166 ? -4.459 10.894 -10.059 1.00 93.50 166 GLU A CA 1
ATOM 1375 C C . GLU A 1 166 ? -3.244 11.594 -10.693 1.00 93.50 166 GLU A C 1
ATOM 1377 O O . GLU A 1 166 ? -3.096 11.552 -11.916 1.00 93.50 166 GLU A O 1
ATOM 1382 N N . ALA A 1 167 ? -2.318 12.149 -9.897 1.00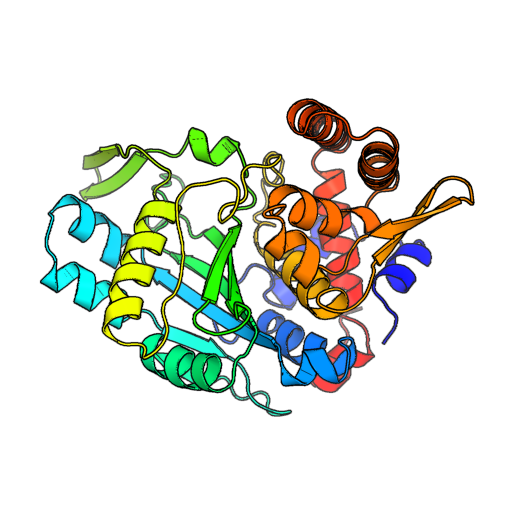 92.12 167 ALA A N 1
ATOM 1383 C CA . ALA A 1 167 ? -1.089 12.753 -10.420 1.00 92.12 167 ALA A CA 1
ATOM 1384 C C . ALA A 1 167 ? -0.218 11.744 -11.193 1.00 92.12 167 ALA A C 1
ATOM 1386 O O . ALA A 1 167 ? 0.544 12.137 -12.078 1.00 92.12 167 ALA A O 1
ATOM 1387 N N . MET A 1 168 ? -0.401 10.440 -10.948 1.00 91.62 168 MET A N 1
ATOM 1388 C CA . MET A 1 168 ? 0.234 9.376 -11.727 1.00 91.62 168 MET A CA 1
ATOM 1389 C C . MET A 1 168 ? -0.126 9.429 -13.216 1.00 91.62 168 MET A C 1
ATOM 1391 O O . MET A 1 168 ? 0.668 9.024 -14.055 1.00 91.62 168 MET A O 1
ATOM 1395 N N . ASN A 1 169 ? -1.281 9.981 -13.599 1.00 87.94 169 ASN A N 1
ATOM 1396 C CA . ASN A 1 169 ? -1.622 10.149 -15.017 1.00 87.94 169 ASN A CA 1
ATOM 1397 C C . ASN A 1 169 ? -0.656 11.091 -15.760 1.00 87.94 169 ASN A C 1
ATOM 1399 O O . ASN A 1 169 ? -0.601 11.054 -16.989 1.00 87.94 169 ASN A O 1
ATOM 1403 N N . GLY A 1 170 ? 0.111 11.911 -15.032 1.00 83.25 170 GLY A N 1
ATOM 1404 C CA . GLY A 1 170 ? 1.204 12.718 -15.572 1.00 83.25 170 GLY A CA 1
ATOM 1405 C C . GLY A 1 170 ? 2.560 12.000 -15.619 1.00 83.25 170 GLY A C 1
ATOM 1406 O O . GLY A 1 170 ? 3.453 12.462 -16.326 1.00 83.25 170 GLY A O 1
ATOM 1407 N N . THR A 1 171 ? 2.734 10.870 -14.925 1.00 82.88 171 THR A N 1
ATOM 1408 C CA . THR A 1 171 ? 4.005 10.124 -14.827 1.00 82.88 171 THR A CA 1
ATOM 1409 C C . THR A 1 171 ? 4.075 8.993 -15.856 1.00 82.88 171 THR A C 1
ATOM 1411 O O . THR A 1 171 ? 4.231 7.810 -15.555 1.00 82.88 171 THR A O 1
ATOM 1414 N N . LEU A 1 172 ? 3.942 9.370 -17.127 1.00 90.12 172 LEU A N 1
ATOM 1415 C CA . LEU A 1 172 ? 3.956 8.428 -18.253 1.00 90.12 172 LEU A CA 1
ATOM 1416 C C . LEU A 1 172 ? 5.358 8.146 -18.793 1.00 90.12 172 LEU A C 1
ATOM 1418 O O . LEU A 1 172 ? 5.509 7.346 -19.714 1.00 90.12 172 LEU A O 1
ATOM 1422 N N . ASP A 1 173 ? 6.372 8.804 -18.244 1.00 89.44 173 ASP A N 1
ATOM 1423 C CA . ASP A 1 173 ? 7.731 8.741 -18.745 1.00 89.44 173 ASP A CA 1
ATOM 1424 C C . ASP A 1 173 ? 8.673 8.061 -17.748 1.00 89.44 173 ASP A C 1
ATOM 1426 O O . ASP A 1 173 ? 8.587 8.285 -16.544 1.00 89.44 173 ASP A O 1
ATOM 1430 N N . TYR A 1 174 ? 9.611 7.271 -18.266 1.00 89.44 174 TYR A N 1
ATOM 1431 C CA . TYR A 1 174 ? 10.749 6.740 -17.520 1.00 89.44 174 TYR A CA 1
ATOM 1432 C C . TYR A 1 174 ? 12.049 7.207 -18.166 1.00 89.44 174 TYR A C 1
ATOM 1434 O O . TYR A 1 174 ? 12.200 7.148 -19.389 1.00 89.44 174 TYR A O 1
ATOM 1442 N N . GLU A 1 175 ? 13.006 7.639 -17.355 1.00 89.94 175 GLU A N 1
ATOM 1443 C CA . GLU A 1 175 ? 14.309 8.090 -17.828 1.00 89.94 175 GLU A CA 1
ATOM 1444 C C . GLU A 1 175 ? 15.405 7.125 -17.392 1.00 89.94 175 GLU A C 1
ATOM 1446 O O . GLU A 1 175 ? 15.499 6.745 -16.231 1.00 89.94 175 GLU A O 1
ATOM 1451 N N . ARG A 1 176 ? 16.251 6.731 -18.345 1.00 86.06 176 ARG A N 1
ATOM 1452 C CA . ARG A 1 176 ? 17.431 5.900 -18.113 1.00 86.06 176 ARG A CA 1
ATOM 1453 C C . ARG A 1 176 ? 18.689 6.709 -18.375 1.00 86.06 176 ARG A C 1
ATOM 1455 O O . ARG A 1 176 ? 18.922 7.167 -19.496 1.00 86.06 176 ARG A O 1
ATOM 1462 N N . VAL A 1 177 ? 19.549 6.795 -17.375 1.00 85.19 177 VAL A N 1
ATOM 1463 C CA . VAL A 1 177 ? 20.905 7.332 -17.500 1.00 85.19 177 VAL A CA 1
ATOM 1464 C C . VAL A 1 177 ? 21.749 6.384 -18.354 1.00 85.19 177 VAL A C 1
ATOM 1466 O O . VAL A 1 177 ? 21.922 5.209 -18.027 1.00 85.19 177 VAL A O 1
ATOM 1469 N N . LEU A 1 178 ? 22.276 6.889 -19.470 1.00 82.88 178 LEU A N 1
ATOM 1470 C CA . LEU A 1 178 ? 23.206 6.164 -20.344 1.00 82.88 178 LEU A CA 1
ATOM 1471 C C . LEU A 1 178 ? 24.660 6.513 -20.021 1.00 82.88 178 LEU A C 1
ATOM 1473 O O . LEU A 1 178 ? 25.537 5.654 -20.055 1.00 82.88 178 LEU A O 1
ATOM 1477 N N . THR A 1 179 ? 24.922 7.790 -19.748 1.00 83.19 179 THR A N 1
ATOM 1478 C CA . THR A 1 179 ? 26.228 8.315 -19.331 1.00 83.19 179 THR A CA 1
ATOM 1479 C C . THR A 1 179 ? 26.023 9.480 -18.362 1.00 83.19 179 THR A C 1
ATOM 1481 O O . THR A 1 179 ? 24.904 9.954 -18.185 1.00 83.19 179 THR A O 1
ATOM 1484 N N . ARG A 1 180 ? 27.109 10.041 -17.810 1.00 76.25 180 ARG A N 1
ATOM 1485 C CA . ARG A 1 180 ? 27.055 11.237 -16.945 1.00 76.25 180 ARG A CA 1
ATOM 1486 C C . ARG A 1 180 ? 26.302 12.429 -17.566 1.00 76.25 180 ARG A C 1
ATOM 1488 O O . ARG A 1 180 ? 25.804 13.274 -16.831 1.00 76.25 180 ARG A O 1
ATOM 1495 N N . THR A 1 181 ? 26.224 12.531 -18.890 1.00 81.56 181 THR A N 1
ATOM 1496 C CA . THR A 1 181 ? 25.598 13.671 -19.588 1.00 81.56 181 THR A CA 1
ATOM 1497 C C . THR A 1 181 ? 24.472 13.269 -20.536 1.00 81.56 181 THR A C 1
ATOM 1499 O O . THR A 1 181 ? 23.932 14.128 -21.228 1.00 81.56 181 THR A O 1
ATOM 1502 N N . ARG A 1 182 ? 24.134 11.978 -20.625 1.00 83.19 182 ARG A N 1
ATOM 1503 C CA . ARG A 1 182 ? 23.130 11.476 -21.566 1.00 83.19 182 ARG A CA 1
ATOM 1504 C C . ARG A 1 182 ? 22.091 10.648 -20.836 1.00 83.19 182 ARG A C 1
ATOM 1506 O O . ARG A 1 182 ? 22.426 9.591 -20.303 1.00 83.19 182 ARG A O 1
ATOM 1513 N N . ASN A 1 183 ? 20.842 11.081 -20.949 1.00 86.56 183 ASN A N 1
ATOM 1514 C CA . ASN A 1 183 ? 19.667 10.338 -20.519 1.00 86.56 183 ASN A CA 1
ATOM 1515 C C . ASN A 1 183 ? 18.851 9.931 -21.746 1.00 86.56 183 ASN A C 1
ATOM 1517 O O . ASN A 1 183 ? 18.894 10.586 -22.793 1.00 86.56 183 ASN A O 1
ATOM 1521 N N . GLN A 1 184 ? 18.122 8.834 -21.620 1.00 87.56 184 GLN A N 1
ATOM 1522 C CA . GLN A 1 184 ? 17.159 8.377 -22.603 1.00 87.56 184 GLN A CA 1
ATOM 1523 C C . GLN A 1 184 ? 15.790 8.304 -21.947 1.00 87.56 184 GLN A C 1
ATOM 1525 O O . GLN A 1 184 ? 15.614 7.598 -20.959 1.00 87.56 184 GLN A O 1
ATOM 1530 N N . LYS A 1 185 ? 14.837 9.032 -22.522 1.00 90.69 185 LYS A N 1
ATOM 1531 C CA . LYS A 1 185 ? 13.463 9.116 -22.047 1.00 90.69 185 LYS A CA 1
ATOM 1532 C C . LYS A 1 185 ? 12.568 8.158 -22.829 1.00 90.69 185 LYS A C 1
ATOM 1534 O O . LYS A 1 185 ? 12.672 8.075 -24.055 1.00 90.69 185 LYS A O 1
ATOM 1539 N N . TYR A 1 186 ? 11.693 7.455 -22.123 1.00 88.94 186 TYR A N 1
ATOM 1540 C CA . TYR A 1 186 ? 10.756 6.486 -22.677 1.00 88.94 186 TYR A CA 1
ATOM 1541 C C . TYR A 1 186 ? 9.344 6.813 -22.224 1.00 88.94 186 TYR A C 1
ATOM 1543 O O . TYR A 1 186 ? 9.089 6.854 -21.027 1.00 88.94 186 TYR A O 1
ATOM 1551 N N . SER A 1 187 ? 8.437 6.994 -23.179 1.00 91.50 187 SER A N 1
ATOM 1552 C CA . SER A 1 187 ? 7.036 7.307 -22.901 1.00 91.50 187 SER A CA 1
ATOM 1553 C C . SER A 1 187 ? 6.150 6.073 -23.025 1.00 91.50 187 SER A C 1
ATOM 1555 O O . SER A 1 187 ? 6.245 5.302 -23.985 1.00 91.50 187 SER A O 1
ATOM 1557 N N . PHE A 1 188 ? 5.234 5.926 -22.080 1.00 92.38 188 PHE A N 1
ATOM 1558 C CA . PHE A 1 188 ? 4.260 4.852 -22.002 1.00 92.38 188 PHE A CA 1
ATOM 1559 C C . PHE A 1 188 ? 2.828 5.380 -22.156 1.00 92.38 188 PHE A C 1
ATOM 1561 O O . PHE A 1 188 ? 2.558 6.572 -22.065 1.00 92.38 188 PHE A O 1
ATOM 1568 N N . LYS A 1 189 ? 1.875 4.474 -22.412 1.00 93.31 189 LYS A N 1
ATOM 1569 C CA . LYS A 1 189 ? 0.437 4.818 -22.459 1.00 93.31 189 LYS A CA 1
ATOM 1570 C C . LYS A 1 189 ? -0.218 4.869 -21.079 1.00 93.31 189 LYS A C 1
ATOM 1572 O O . LYS A 1 189 ? -1.317 5.392 -20.947 1.00 93.31 189 LYS A O 1
ATOM 1577 N N . HIS A 1 190 ? 0.433 4.260 -20.098 1.00 94.56 190 HIS A N 1
ATOM 1578 C CA . HIS A 1 190 ? -0.020 4.144 -18.723 1.00 94.56 190 HIS A CA 1
ATOM 1579 C C . HIS A 1 190 ? 1.176 4.393 -17.805 1.00 94.56 190 HIS A C 1
ATOM 1581 O O . HIS A 1 190 ? 2.310 4.223 -18.265 1.00 94.56 190 HIS A O 1
ATOM 1587 N N . PRO A 1 191 ? 0.935 4.757 -16.538 1.00 94.94 191 PRO A N 1
ATOM 1588 C CA . PRO A 1 191 ? 1.998 4.915 -15.556 1.00 94.94 191 PRO A CA 1
ATOM 1589 C C . PRO A 1 191 ? 2.931 3.703 -15.504 1.00 94.94 191 PRO A C 1
ATOM 1591 O O . PRO A 1 191 ? 2.481 2.554 -15.607 1.00 94.94 191 PRO A O 1
ATOM 1594 N N . VAL A 1 192 ? 4.232 3.967 -15.356 1.00 93.75 192 VAL A N 1
ATOM 1595 C CA . VAL A 1 192 ? 5.280 2.933 -15.402 1.00 93.75 192 VAL A CA 1
ATOM 1596 C C . VAL A 1 192 ? 5.049 1.836 -14.356 1.00 93.75 192 VAL A C 1
ATOM 1598 O O . VAL A 1 192 ? 5.226 0.657 -14.660 1.00 93.75 192 VAL A O 1
ATOM 1601 N N . ASP A 1 193 ? 4.532 2.193 -13.183 1.00 94.94 193 ASP A N 1
ATOM 1602 C CA . ASP A 1 193 ? 4.199 1.282 -12.086 1.00 94.94 193 ASP A CA 1
ATOM 1603 C C . ASP A 1 193 ? 3.218 0.205 -12.523 1.00 94.94 193 ASP A C 1
ATOM 1605 O O . ASP A 1 193 ? 3.401 -0.980 -12.239 1.00 94.94 193 ASP A O 1
ATOM 1609 N N . PHE A 1 194 ? 2.172 0.612 -13.245 1.00 96.38 194 PHE A N 1
ATOM 1610 C CA . PHE A 1 194 ? 1.124 -0.306 -13.665 1.00 96.38 194 PHE A CA 1
ATOM 1611 C C . PHE A 1 194 ? 1.681 -1.288 -14.690 1.00 96.38 194 PHE A C 1
ATOM 1613 O O . PHE A 1 194 ? 1.365 -2.475 -14.664 1.00 96.38 194 PHE A O 1
ATOM 1620 N N . ILE A 1 195 ? 2.567 -0.812 -15.562 1.00 96.38 195 ILE A N 1
ATOM 1621 C CA . ILE A 1 195 ? 3.232 -1.637 -16.569 1.00 96.38 195 ILE A CA 1
ATOM 1622 C C . ILE A 1 195 ? 4.165 -2.648 -15.902 1.00 96.38 195 ILE A C 1
ATOM 1624 O O . ILE A 1 195 ? 4.128 -3.826 -16.258 1.00 96.38 195 ILE A O 1
ATOM 1628 N N . VAL A 1 196 ? 4.965 -2.219 -14.924 1.00 96.88 196 VAL A N 1
ATOM 1629 C CA . VAL A 1 196 ? 5.845 -3.104 -14.146 1.00 96.88 196 VAL A CA 1
ATOM 1630 C C . VAL A 1 196 ? 5.027 -4.170 -13.414 1.00 96.88 196 VAL A C 1
ATOM 1632 O O . VAL A 1 196 ? 5.315 -5.361 -13.554 1.00 96.88 196 VAL A O 1
ATOM 1635 N N . LEU A 1 197 ? 3.964 -3.779 -12.706 1.00 98.00 197 LEU A N 1
ATOM 1636 C CA . LEU A 1 197 ? 3.093 -4.717 -11.993 1.00 98.00 197 LEU A CA 1
ATOM 1637 C C . LEU A 1 197 ? 2.372 -5.687 -12.932 1.00 98.00 197 LEU A C 1
ATOM 1639 O O . LEU A 1 197 ? 2.280 -6.871 -12.615 1.00 98.00 197 LEU A O 1
ATOM 1643 N N . ASP A 1 198 ? 1.923 -5.242 -14.104 1.00 98.44 198 ASP A N 1
ATOM 1644 C CA . ASP A 1 198 ? 1.327 -6.118 -15.119 1.00 98.44 198 ASP A CA 1
ATOM 1645 C C . ASP A 1 198 ? 2.319 -7.179 -15.619 1.00 98.44 198 ASP A C 1
ATOM 1647 O O . ASP A 1 198 ? 1.952 -8.348 -15.758 1.00 98.44 198 ASP A O 1
ATOM 1651 N N . GLN A 1 199 ? 3.597 -6.830 -15.814 1.00 98.38 199 GLN A N 1
ATOM 1652 C CA . GLN A 1 199 ? 4.617 -7.827 -16.162 1.00 98.38 199 GLN A CA 1
ATOM 1653 C C . GLN A 1 199 ? 4.870 -8.819 -15.023 1.00 98.38 199 GLN A C 1
ATOM 1655 O O . GLN A 1 199 ? 4.945 -10.024 -15.277 1.00 98.38 199 GLN A O 1
ATOM 1660 N N . ILE A 1 200 ? 4.933 -8.348 -13.773 1.00 98.44 200 ILE A N 1
ATOM 1661 C CA . ILE A 1 200 ? 5.061 -9.220 -12.596 1.00 98.44 200 ILE A CA 1
ATOM 1662 C C . ILE A 1 200 ? 3.860 -10.172 -12.512 1.00 98.44 200 ILE A C 1
ATOM 1664 O O . ILE A 1 200 ? 4.045 -11.379 -12.357 1.00 98.44 200 ILE A O 1
ATOM 1668 N N . VAL A 1 201 ? 2.634 -9.675 -12.687 1.00 98.56 201 VAL A N 1
ATOM 1669 C CA . VAL A 1 201 ? 1.405 -10.485 -12.677 1.00 98.56 201 VAL A CA 1
ATOM 1670 C C . VAL A 1 201 ? 1.404 -11.523 -13.796 1.00 98.56 201 VAL A C 1
ATOM 1672 O O . VAL A 1 201 ? 1.107 -12.691 -13.541 1.00 98.56 201 VAL A O 1
ATOM 1675 N N . LYS A 1 202 ? 1.763 -11.142 -15.027 1.00 98.38 202 LYS A N 1
ATOM 1676 C CA . LYS A 1 202 ? 1.873 -12.077 -16.160 1.00 98.38 202 LYS A CA 1
ATOM 1677 C C . LYS A 1 202 ? 2.883 -13.176 -15.879 1.00 98.38 202 LYS A C 1
ATOM 1679 O O . LYS A 1 202 ? 2.574 -14.349 -16.081 1.00 98.38 202 LYS A O 1
ATOM 1684 N N . TYR A 1 203 ? 4.052 -12.809 -15.364 1.00 98.12 203 TYR A N 1
ATOM 1685 C CA . TYR A 1 203 ? 5.066 -13.765 -14.949 1.00 98.12 203 TYR A CA 1
ATOM 1686 C C . TYR A 1 203 ? 4.509 -14.706 -13.870 1.00 98.12 203 TYR A C 1
ATOM 1688 O O . TYR A 1 203 ? 4.505 -15.919 -14.066 1.00 98.12 203 TYR A O 1
ATOM 1696 N N . MET A 1 204 ? 3.922 -14.185 -12.791 1.00 98.12 204 MET A N 1
ATOM 1697 C CA . MET A 1 204 ? 3.334 -14.996 -11.715 1.00 98.12 204 MET A CA 1
ATOM 1698 C C . MET A 1 204 ? 2.232 -15.944 -12.205 1.00 98.12 204 MET A C 1
ATOM 1700 O O . MET A 1 204 ? 2.216 -17.113 -11.824 1.00 98.12 204 MET A O 1
ATOM 1704 N N . ASN A 1 205 ? 1.363 -15.499 -13.113 1.00 98.19 205 ASN A N 1
ATOM 1705 C CA . ASN A 1 205 ? 0.269 -16.306 -13.665 1.00 98.19 205 ASN A CA 1
ATOM 1706 C C . ASN A 1 205 ? 0.728 -17.547 -14.444 1.00 98.19 205 ASN A C 1
ATOM 1708 O O . ASN A 1 205 ? -0.061 -18.468 -14.636 1.00 98.19 205 ASN A O 1
ATOM 1712 N N . THR A 1 206 ? 1.988 -17.597 -14.877 1.00 97.38 206 THR A N 1
ATOM 1713 C CA . THR A 1 206 ? 2.568 -18.794 -15.514 1.00 97.38 206 THR A CA 1
ATOM 1714 C C . THR A 1 206 ? 3.203 -19.770 -14.518 1.00 97.38 206 THR A C 1
ATOM 1716 O O . THR A 1 206 ? 3.523 -20.895 -14.892 1.00 97.38 206 THR A O 1
ATOM 1719 N N . ARG A 1 207 ? 3.409 -19.350 -13.262 1.00 96.94 207 ARG A N 1
ATOM 1720 C CA . ARG A 1 207 ? 4.107 -20.123 -12.220 1.00 96.94 207 ARG A CA 1
ATOM 1721 C C . ARG A 1 207 ? 3.210 -20.519 -11.048 1.00 96.94 207 ARG A C 1
ATOM 1723 O O . ARG A 1 207 ? 3.514 -21.483 -10.352 1.00 96.94 207 ARG A O 1
ATOM 1730 N N . LEU A 1 208 ? 2.107 -19.809 -10.834 1.00 95.88 208 LEU A N 1
ATOM 1731 C CA . LEU A 1 208 ? 1.138 -20.108 -9.786 1.00 95.88 208 LEU A CA 1
ATOM 1732 C C . LEU A 1 208 ? -0.006 -20.978 -10.321 1.00 95.88 208 LEU A C 1
ATOM 1734 O O . LEU A 1 208 ? -0.467 -20.819 -11.447 1.00 95.88 208 LEU A O 1
ATOM 1738 N N . ASN A 1 209 ? -0.552 -21.843 -9.463 1.00 93.06 209 ASN A N 1
ATOM 1739 C CA . ASN A 1 209 ? -1.754 -22.641 -9.768 1.00 93.06 209 ASN A CA 1
ATOM 1740 C C . ASN A 1 209 ? -3.070 -21.831 -9.697 1.00 93.06 209 ASN A C 1
ATOM 1742 O O . ASN A 1 209 ? -4.176 -22.378 -9.813 1.00 93.06 209 ASN A O 1
ATOM 1746 N N . GLU A 1 210 ? -2.954 -20.522 -9.491 1.00 95.31 210 GLU A N 1
ATOM 1747 C CA . GLU A 1 210 ? -4.031 -19.572 -9.260 1.00 95.31 210 GLU A CA 1
ATOM 1748 C C . GLU A 1 210 ? -3.818 -18.329 -10.120 1.00 95.31 210 GLU A C 1
ATOM 1750 O O . GLU A 1 210 ? -2.697 -17.856 -10.274 1.00 95.31 210 GLU A O 1
ATOM 1755 N N . THR A 1 211 ? -4.910 -17.794 -10.663 1.00 97.81 211 THR A N 1
ATOM 1756 C CA . THR A 1 211 ? -4.863 -16.602 -11.513 1.00 97.81 211 THR A CA 1
ATOM 1757 C C . THR A 1 211 ? -4.932 -15.342 -10.661 1.00 97.81 211 THR A C 1
ATOM 1759 O O . THR A 1 211 ? -5.885 -15.152 -9.901 1.00 97.81 211 THR A O 1
ATOM 1762 N N . ILE A 1 212 ? -3.950 -14.468 -10.825 1.00 98.62 212 ILE A N 1
ATOM 1763 C CA . ILE A 1 212 ? -3.938 -13.093 -10.348 1.00 98.62 212 ILE A CA 1
ATOM 1764 C C . ILE A 1 212 ? -4.551 -12.212 -11.439 1.00 98.62 212 ILE A C 1
ATOM 1766 O O . ILE A 1 212 ? -4.055 -12.150 -12.565 1.00 98.62 212 ILE A O 1
ATOM 1770 N N . TYR A 1 213 ? -5.648 -11.550 -11.098 1.00 98.50 213 TYR A N 1
ATOM 1771 C CA . TYR A 1 213 ? -6.343 -10.579 -11.925 1.00 98.50 213 TYR A CA 1
ATOM 1772 C C . TYR A 1 213 ? -5.846 -9.180 -11.576 1.00 98.50 213 TYR A C 1
ATOM 1774 O O . TYR A 1 213 ? -5.854 -8.778 -10.411 1.00 98.50 213 TYR A O 1
ATOM 1782 N N . TYR A 1 214 ? -5.420 -8.463 -12.607 1.00 98.62 214 TYR A N 1
ATOM 1783 C CA . TYR A 1 214 ? -4.957 -7.089 -12.539 1.00 98.62 214 TYR A CA 1
ATOM 1784 C C . TYR A 1 214 ? -5.203 -6.435 -13.899 1.00 98.62 214 TYR A C 1
ATOM 1786 O O . TYR A 1 214 ? -5.057 -7.082 -14.938 1.00 98.62 214 TYR A O 1
ATOM 1794 N N . ASP A 1 215 ? -5.606 -5.174 -13.888 1.00 97.44 215 ASP A N 1
ATOM 1795 C CA . ASP A 1 215 ? -5.753 -4.331 -15.072 1.00 97.44 215 ASP A CA 1
ATOM 1796 C C . ASP A 1 215 ? -5.489 -2.873 -14.675 1.00 97.44 215 ASP A C 1
ATOM 1798 O O . ASP A 1 215 ? -5.232 -2.584 -13.510 1.00 97.44 215 ASP A O 1
ATOM 1802 N N . PHE A 1 216 ? -5.548 -1.948 -15.632 1.00 96.69 216 PHE A N 1
ATOM 1803 C CA . PHE A 1 216 ? -5.235 -0.530 -15.406 1.00 96.69 216 PHE A CA 1
ATOM 1804 C C . PHE A 1 216 ? -6.444 0.316 -14.991 1.00 96.69 216 PHE A C 1
ATOM 1806 O O . PHE A 1 216 ? -6.376 1.545 -15.005 1.00 96.69 216 PHE A O 1
ATOM 1813 N N . THR A 1 217 ? -7.566 -0.310 -14.629 1.00 96.31 217 THR A N 1
ATOM 1814 C CA . THR A 1 217 ? -8.787 0.411 -14.245 1.00 96.31 217 THR A CA 1
ATOM 1815 C C . THR A 1 217 ? -8.739 0.880 -12.788 1.00 96.31 217 THR A C 1
ATOM 1817 O O . THR A 1 217 ? -7.921 0.412 -11.988 1.00 96.31 217 THR A O 1
ATOM 1820 N N . THR A 1 218 ? -9.667 1.766 -12.416 1.00 94.81 218 THR A N 1
ATOM 1821 C CA . THR A 1 218 ? -9.885 2.233 -11.031 1.00 94.81 218 THR A CA 1
ATOM 1822 C C . THR A 1 218 ? -10.316 1.118 -10.074 1.00 94.81 218 THR A C 1
ATOM 1824 O O . THR A 1 218 ? -10.276 1.288 -8.857 1.00 94.81 218 THR A O 1
ATOM 1827 N N . ARG A 1 219 ? -10.696 -0.055 -10.603 1.00 96.81 219 ARG A N 1
ATOM 1828 C CA . ARG A 1 219 ? -10.965 -1.244 -9.793 1.00 96.81 219 ARG A CA 1
ATOM 1829 C C . ARG A 1 219 ? -9.699 -1.750 -9.102 1.00 96.81 219 ARG A C 1
ATOM 1831 O O . ARG A 1 219 ? -9.786 -2.179 -7.955 1.00 96.81 219 ARG A O 1
ATOM 1838 N N . HIS A 1 220 ? -8.564 -1.736 -9.801 1.00 98.31 220 HIS A N 1
ATOM 1839 C CA . HIS A 1 220 ? -7.306 -2.306 -9.314 1.00 98.31 220 HIS A CA 1
ATOM 1840 C C . HIS A 1 220 ? -6.257 -1.253 -8.967 1.00 98.31 220 HIS A C 1
ATOM 1842 O O . HIS A 1 220 ? -5.339 -1.572 -8.223 1.00 98.31 220 HIS A O 1
ATOM 1848 N N . ASN A 1 221 ? -6.382 -0.016 -9.449 1.00 98.31 221 ASN A N 1
ATOM 1849 C CA . ASN A 1 221 ? -5.403 1.039 -9.186 1.00 98.31 221 ASN A CA 1
ATOM 1850 C C . ASN A 1 221 ? -6.067 2.237 -8.533 1.00 98.31 221 ASN A C 1
ATOM 1852 O O . ASN A 1 221 ? -7.155 2.655 -8.933 1.00 98.31 221 ASN A O 1
ATOM 1856 N N . PHE A 1 222 ? -5.403 2.777 -7.521 1.00 97.62 222 PHE A N 1
ATOM 1857 C CA . PHE A 1 222 ? -5.833 4.008 -6.886 1.00 97.62 222 PHE A CA 1
ATOM 1858 C C . PHE A 1 222 ? -5.565 5.206 -7.805 1.00 97.62 222 PHE A C 1
ATOM 1860 O O . PHE A 1 222 ? -4.419 5.486 -8.142 1.00 97.62 222 PHE A O 1
ATOM 1867 N N . TYR A 1 223 ? -6.633 5.919 -8.160 1.00 94.88 223 TYR A N 1
ATOM 1868 C CA . TYR A 1 223 ? -6.603 7.177 -8.919 1.00 94.88 223 TYR A CA 1
ATOM 1869 C C . TYR A 1 223 ? -7.339 8.292 -8.158 1.00 94.88 223 TYR A C 1
ATOM 1871 O O . TYR A 1 223 ? -7.998 9.132 -8.760 1.00 94.88 223 TYR A O 1
ATOM 1879 N N . GLY A 1 224 ? -7.328 8.246 -6.824 1.00 95.31 224 GLY A N 1
ATOM 1880 C CA . GLY A 1 224 ? -7.931 9.297 -6.007 1.00 95.31 224 GLY A CA 1
ATOM 1881 C C . GLY A 1 224 ? -7.026 10.524 -5.880 1.00 95.31 224 GLY A C 1
ATOM 1882 O O . GLY A 1 224 ? -6.053 10.678 -6.609 1.00 95.31 224 GLY A O 1
ATOM 1883 N N . ILE A 1 225 ? -7.330 11.382 -4.908 1.00 95.50 225 ILE A N 1
ATOM 1884 C CA . ILE A 1 225 ? -6.540 12.588 -4.613 1.00 95.50 225 ILE A CA 1
ATOM 1885 C C . ILE A 1 225 ? -5.058 12.284 -4.326 1.00 95.50 225 ILE A C 1
ATOM 1887 O O . ILE A 1 225 ? -4.721 11.222 -3.791 1.00 95.50 225 ILE A O 1
ATOM 1891 N N . ASN A 1 226 ? -4.189 13.247 -4.638 1.00 95.62 226 ASN A N 1
ATOM 1892 C CA . ASN A 1 226 ? -2.756 13.170 -4.372 1.00 95.62 226 ASN A CA 1
ATOM 1893 C C . ASN A 1 226 ? -2.475 13.465 -2.892 1.00 95.62 226 ASN A C 1
ATOM 1895 O O . ASN A 1 226 ? -2.513 14.608 -2.443 1.00 95.62 226 ASN A O 1
ATOM 1899 N N . TYR A 1 227 ? -2.166 12.431 -2.115 1.00 94.94 227 TYR A N 1
ATOM 1900 C CA . TYR A 1 227 ? -1.842 12.604 -0.700 1.00 94.94 227 TYR A CA 1
ATOM 1901 C C . TYR A 1 227 ? -0.426 13.122 -0.450 1.00 94.94 227 TYR A C 1
ATOM 1903 O O . TYR A 1 227 ? -0.133 13.574 0.658 1.00 94.94 227 TYR A O 1
ATOM 1911 N N . GLN A 1 228 ? 0.442 13.030 -1.453 1.00 91.06 228 GLN A N 1
ATOM 1912 C CA . GLN A 1 228 ? 1.864 13.349 -1.366 1.00 91.06 228 GLN A CA 1
ATOM 1913 C C . GLN A 1 228 ? 2.220 14.720 -1.931 1.00 91.06 228 GLN A C 1
ATOM 1915 O O . GLN A 1 228 ? 3.389 15.076 -1.935 1.00 91.06 228 GLN A O 1
ATOM 1920 N N . GLU A 1 229 ? 1.244 15.504 -2.389 1.00 90.38 229 GLU A N 1
ATOM 1921 C CA . GLU A 1 229 ? 1.499 16.814 -3.003 1.00 90.38 229 GLU A CA 1
ATOM 1922 C C . GLU A 1 229 ? 2.327 17.746 -2.104 1.00 90.38 229 GLU A C 1
ATOM 1924 O O . GLU A 1 229 ? 3.180 18.488 -2.576 1.00 90.38 229 GLU A O 1
ATOM 1929 N N . GLU A 1 230 ? 2.105 17.670 -0.793 1.00 88.75 230 GLU A N 1
ATOM 1930 C CA . GLU A 1 230 ? 2.766 18.511 0.210 1.00 88.75 230 GLU A CA 1
ATOM 1931 C C . GLU A 1 230 ? 3.922 17.783 0.924 1.00 88.75 230 GLU A C 1
ATOM 1933 O O . GLU A 1 230 ? 4.425 18.262 1.945 1.00 88.75 230 GLU A O 1
ATOM 1938 N N . ASP A 1 231 ? 4.313 16.598 0.447 1.00 87.00 231 ASP A N 1
ATOM 1939 C CA . ASP A 1 231 ? 5.384 15.800 1.040 1.00 87.00 231 ASP A CA 1
ATOM 1940 C C . ASP A 1 231 ? 6.749 16.205 0.480 1.00 87.00 231 ASP A C 1
ATOM 1942 O O . ASP A 1 231 ? 7.202 15.708 -0.543 1.00 87.00 231 ASP A O 1
ATOM 1946 N N . VAL A 1 232 ? 7.418 17.108 1.193 1.00 82.62 232 VAL A N 1
ATOM 1947 C CA . VAL A 1 232 ? 8.788 17.561 0.889 1.00 82.62 232 VAL A CA 1
ATOM 1948 C C . VAL A 1 232 ? 9.835 16.935 1.819 1.00 82.62 232 VAL A C 1
ATOM 1950 O O . VAL A 1 232 ? 10.958 17.424 1.920 1.00 82.62 232 VAL A O 1
ATOM 1953 N N . HIS A 1 233 ? 9.446 15.910 2.581 1.00 82.06 233 HIS A N 1
ATOM 1954 C CA . HIS A 1 233 ? 10.263 15.330 3.651 1.00 82.06 233 HIS A CA 1
ATOM 1955 C C . HIS A 1 233 ? 10.349 13.798 3.592 1.00 82.06 233 HIS A C 1
ATOM 1957 O O . HIS A 1 233 ? 10.912 13.201 4.505 1.00 82.06 233 HIS A O 1
ATOM 1963 N N . GLY A 1 234 ? 9.782 13.162 2.563 1.00 81.56 234 GLY A N 1
ATOM 1964 C CA . GLY A 1 234 ? 9.841 11.711 2.389 1.00 81.56 234 GLY A CA 1
ATOM 1965 C C . GLY A 1 234 ? 8.908 10.933 3.322 1.00 81.56 234 GLY A C 1
ATOM 1966 O O . GLY A 1 234 ? 9.206 9.802 3.686 1.00 81.56 234 GLY A O 1
ATOM 1967 N N . PHE A 1 235 ? 7.759 11.494 3.714 1.00 86.19 235 PHE A N 1
ATOM 1968 C CA . PHE A 1 235 ? 6.754 10.795 4.531 1.00 86.19 235 PHE A CA 1
ATOM 1969 C C . PHE A 1 235 ? 5.928 9.744 3.771 1.00 86.19 235 PHE A C 1
ATOM 1971 O O . PHE A 1 235 ? 4.995 9.171 4.342 1.00 86.19 235 PHE A O 1
ATOM 1978 N N . CYS A 1 236 ? 6.265 9.447 2.515 1.00 87.00 236 CYS A N 1
ATOM 1979 C CA . CYS A 1 236 ? 5.608 8.455 1.660 1.00 87.00 236 CYS A CA 1
ATOM 1980 C C . CYS A 1 236 ? 5.407 7.082 2.336 1.00 87.00 236 CYS A C 1
ATOM 1982 O O . CYS A 1 236 ? 4.382 6.423 2.144 1.00 87.00 236 CYS A O 1
ATOM 1984 N N . PHE A 1 237 ? 6.317 6.685 3.229 1.00 85.88 237 PHE A N 1
ATOM 1985 C CA . PHE A 1 237 ? 6.247 5.434 3.987 1.00 85.88 237 PHE A CA 1
ATOM 1986 C C . PHE A 1 237 ? 5.014 5.308 4.900 1.00 85.88 237 PHE A C 1
ATOM 1988 O O . PHE A 1 237 ? 4.623 4.197 5.278 1.00 85.88 237 PHE A O 1
ATOM 1995 N N . ILE A 1 238 ? 4.381 6.419 5.302 1.00 92.38 238 ILE A N 1
ATOM 1996 C CA . ILE A 1 238 ? 3.299 6.370 6.295 1.00 92.38 238 ILE A CA 1
ATOM 1997 C C . ILE A 1 238 ? 2.000 5.826 5.709 1.00 92.38 238 ILE A C 1
ATOM 1999 O O . ILE A 1 238 ? 1.188 5.210 6.409 1.00 92.38 238 ILE A O 1
ATOM 2003 N N . PHE A 1 239 ? 1.784 6.033 4.415 1.00 95.44 239 PHE A N 1
ATOM 2004 C CA . PHE A 1 239 ? 0.535 5.664 3.776 1.00 95.44 239 PHE A CA 1
ATOM 2005 C C . PHE A 1 239 ? 0.356 4.143 3.662 1.00 95.44 239 PHE A C 1
ATOM 2007 O O . PHE A 1 239 ? -0.711 3.667 4.068 1.00 95.44 239 PHE A O 1
ATOM 2014 N N . PRO A 1 240 ? 1.357 3.343 3.225 1.00 95.94 240 PRO A N 1
ATOM 2015 C CA . PRO A 1 240 ? 1.287 1.882 3.299 1.00 95.94 240 PRO A CA 1
ATOM 2016 C C . PRO A 1 240 ? 0.924 1.367 4.694 1.00 95.94 240 PRO A C 1
ATOM 2018 O O . PRO A 1 240 ? 0.092 0.470 4.827 1.00 95.94 240 PRO A O 1
ATOM 2021 N N . ILE A 1 241 ? 1.483 1.971 5.747 1.00 95.44 241 ILE A N 1
ATOM 2022 C CA . ILE A 1 241 ? 1.230 1.595 7.146 1.00 95.44 241 ILE A CA 1
ATOM 2023 C C . ILE A 1 241 ? -0.245 1.815 7.521 1.00 95.44 241 ILE A C 1
ATOM 2025 O O . ILE A 1 241 ? -0.883 0.930 8.105 1.00 95.44 241 ILE A O 1
ATOM 2029 N N . ILE A 1 242 ? -0.814 2.967 7.154 1.00 97.38 242 ILE A N 1
ATOM 2030 C CA . ILE A 1 242 ? -2.225 3.309 7.407 1.00 97.38 242 ILE A CA 1
ATOM 2031 C C . ILE A 1 242 ? -3.172 2.394 6.620 1.00 97.38 242 ILE A C 1
ATOM 2033 O O . ILE A 1 242 ? -4.190 1.935 7.158 1.00 97.38 242 ILE A O 1
ATOM 2037 N N . ILE A 1 243 ? -2.845 2.107 5.358 1.00 98.44 243 ILE A N 1
ATOM 2038 C CA . ILE A 1 243 ? -3.652 1.239 4.492 1.00 98.44 243 ILE A CA 1
ATOM 2039 C C . ILE A 1 243 ? -3.606 -0.199 5.009 1.00 98.44 243 ILE A C 1
ATOM 2041 O O . ILE A 1 243 ? -4.658 -0.823 5.146 1.00 98.44 243 ILE A O 1
ATOM 2045 N N . TYR A 1 244 ? -2.430 -0.709 5.381 1.00 98.19 244 TYR A N 1
ATOM 2046 C CA . TYR A 1 244 ? -2.282 -2.027 5.998 1.00 98.19 244 TYR A CA 1
ATOM 2047 C C . TYR A 1 244 ? -3.101 -2.152 7.284 1.00 98.19 244 TYR A C 1
ATOM 2049 O O . TYR A 1 244 ? -3.834 -3.131 7.460 1.00 98.19 244 TYR A O 1
ATOM 2057 N N . TYR A 1 245 ? -3.018 -1.150 8.167 1.00 97.62 245 TYR A N 1
ATOM 2058 C CA . TYR A 1 245 ? -3.816 -1.101 9.390 1.00 97.62 245 TYR A CA 1
ATOM 2059 C C . TYR A 1 245 ? -5.313 -1.182 9.079 1.00 97.62 245 TYR A C 1
ATOM 2061 O O . TYR A 1 245 ? -6.021 -2.031 9.625 1.00 97.62 245 TYR A O 1
ATOM 2069 N N . SER A 1 246 ? -5.785 -0.327 8.173 1.00 97.81 246 SER A N 1
ATOM 2070 C CA . SER A 1 246 ? -7.201 -0.232 7.814 1.00 97.81 246 SER A CA 1
ATOM 2071 C C . SER A 1 246 ? -7.704 -1.512 7.151 1.00 97.81 246 SER A C 1
ATOM 2073 O O . SER A 1 246 ? -8.775 -2.008 7.506 1.00 97.81 246 SER A O 1
ATOM 2075 N N . LEU A 1 247 ? -6.909 -2.093 6.249 1.00 98.19 247 LEU A N 1
ATOM 2076 C CA . LEU A 1 247 ? -7.202 -3.369 5.612 1.00 98.19 247 LEU A CA 1
ATOM 2077 C C . LEU A 1 247 ? -7.313 -4.467 6.672 1.00 98.19 247 LEU A C 1
ATOM 2079 O O . LEU A 1 247 ? -8.335 -5.137 6.751 1.00 98.19 247 LEU A O 1
ATOM 2083 N N . GLY A 1 248 ? -6.321 -4.616 7.546 1.00 97.69 248 GLY A N 1
ATOM 2084 C CA . GLY A 1 248 ? -6.308 -5.670 8.558 1.00 97.69 248 GLY A CA 1
ATOM 2085 C C . GLY A 1 248 ? -7.373 -5.534 9.644 1.00 97.69 248 GLY A C 1
ATOM 2086 O O . GLY A 1 248 ? -7.921 -6.546 10.093 1.00 97.69 248 GLY A O 1
ATOM 2087 N N . LYS A 1 249 ? -7.707 -4.304 10.046 1.00 96.44 249 LYS A N 1
ATOM 2088 C CA . LYS A 1 249 ? -8.738 -4.034 11.055 1.00 96.44 249 LYS A CA 1
ATOM 2089 C C . LYS A 1 249 ? -10.144 -4.227 10.494 1.00 96.44 249 LYS A C 1
ATOM 2091 O O . LYS A 1 249 ? -10.969 -4.871 11.134 1.00 96.44 249 LYS A O 1
ATOM 2096 N N . TYR A 1 250 ? -10.398 -3.721 9.290 1.00 97.69 250 TYR A N 1
ATOM 2097 C CA . TYR A 1 250 ? -11.749 -3.578 8.747 1.00 97.69 250 TYR A CA 1
ATOM 2098 C C . TYR A 1 250 ? -12.045 -4.517 7.562 1.00 97.69 250 TYR A C 1
ATOM 2100 O O . TYR A 1 250 ? -13.083 -4.396 6.915 1.00 97.69 250 TYR A O 1
ATOM 2108 N N . PHE A 1 251 ? -11.192 -5.514 7.276 1.00 97.69 251 PHE A N 1
ATOM 2109 C CA . PHE A 1 251 ? -11.437 -6.458 6.171 1.00 97.69 251 PHE A CA 1
ATOM 2110 C C . PHE A 1 251 ? -12.787 -7.172 6.264 1.00 97.69 251 PHE A C 1
ATOM 2112 O O . PHE A 1 251 ? -13.509 -7.294 5.273 1.00 97.69 251 PHE A O 1
ATOM 2119 N N . CYS A 1 252 ? -13.112 -7.663 7.460 1.00 95.75 252 CYS A N 1
ATOM 2120 C CA . CYS A 1 252 ? -14.350 -8.388 7.764 1.00 95.75 252 CYS A CA 1
ATOM 2121 C C . CYS A 1 252 ? -15.271 -7.620 8.719 1.00 95.75 252 CYS A C 1
ATOM 2123 O O . CYS A 1 252 ? -16.315 -8.147 9.091 1.00 95.75 252 CYS A O 1
ATOM 2125 N N . GLU A 1 253 ? -14.857 -6.438 9.162 1.00 95.44 253 GLU A N 1
ATOM 2126 C CA . GLU A 1 253 ? -15.527 -5.661 10.200 1.00 95.44 253 GLU A CA 1
ATOM 2127 C C . GLU A 1 253 ? -15.929 -4.308 9.626 1.00 95.44 253 GLU A C 1
ATOM 2129 O O . GLU A 1 253 ? -15.217 -3.733 8.807 1.00 95.44 253 GLU A O 1
ATOM 2134 N N . THR A 1 254 ? -17.076 -3.794 10.051 1.00 95.12 254 THR A N 1
ATOM 2135 C CA . THR A 1 254 ? -17.540 -2.469 9.641 1.00 95.12 254 THR A CA 1
ATOM 2136 C C . THR A 1 254 ? -16.772 -1.383 10.384 1.00 95.12 254 THR A C 1
ATOM 2138 O O . THR A 1 254 ? -16.568 -1.479 11.598 1.00 95.12 254 THR A O 1
ATOM 2141 N N . LYS A 1 255 ? -16.416 -0.302 9.690 1.00 94.75 255 LYS A N 1
ATOM 2142 C CA . LYS A 1 255 ? -15.865 0.905 10.318 1.00 94.75 255 LYS A CA 1
ATOM 2143 C C . LYS A 1 255 ? -16.990 1.903 10.580 1.00 94.75 255 LYS A C 1
ATOM 2145 O O . LYS A 1 255 ? -17.644 2.350 9.644 1.00 94.75 255 LYS A O 1
ATOM 2150 N N . THR A 1 256 ? -17.190 2.288 11.838 1.00 94.81 256 THR A N 1
ATOM 2151 C CA . THR A 1 256 ? -18.145 3.350 12.194 1.00 94.81 256 THR A CA 1
ATOM 2152 C C . THR A 1 256 ? -17.494 4.728 12.085 1.00 94.81 256 THR A C 1
ATOM 2154 O O . THR A 1 256 ? -16.442 4.966 12.698 1.00 94.81 256 THR A O 1
ATOM 2157 N N . LEU A 1 257 ? -18.136 5.620 11.333 1.00 94.06 257 LEU A N 1
ATOM 2158 C CA . LEU A 1 257 ? -17.874 7.054 11.259 1.00 94.06 257 LEU A CA 1
ATOM 2159 C C . LEU A 1 257 ? -18.887 7.794 12.135 1.00 94.06 257 LEU A C 1
ATOM 2161 O O . LEU A 1 257 ? -20.066 7.445 12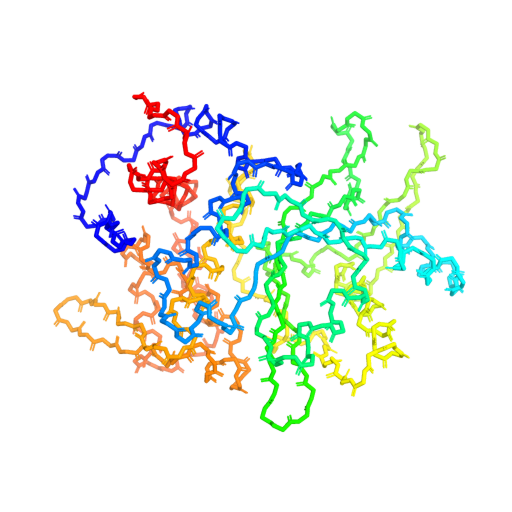.136 1.00 94.06 257 LEU A O 1
ATOM 2165 N N . ASN A 1 258 ? -18.436 8.820 12.854 1.00 91.62 258 ASN A N 1
ATOM 2166 C CA . ASN A 1 258 ? -19.297 9.643 13.701 1.00 91.62 258 ASN A CA 1
ATOM 2167 C C . ASN A 1 258 ? -19.190 11.109 13.282 1.00 91.62 258 ASN A C 1
ATOM 2169 O O . ASN A 1 258 ? -18.075 11.615 13.134 1.00 91.62 258 ASN A O 1
ATOM 2173 N N . LEU A 1 259 ? -20.326 11.787 13.140 1.00 92.75 259 LEU A N 1
ATOM 2174 C CA . LEU A 1 259 ? -20.400 13.221 12.869 1.00 92.75 259 LEU A CA 1
ATOM 2175 C C . LEU A 1 259 ? -21.642 13.801 13.556 1.00 92.75 259 LEU A C 1
ATOM 2177 O O . LEU A 1 259 ? -22.739 13.281 13.386 1.00 92.75 259 LEU A O 1
ATOM 2181 N N . GLY A 1 260 ? -21.475 14.843 14.377 1.00 88.81 260 GLY A N 1
ATOM 2182 C CA . GLY A 1 260 ? -22.608 15.531 15.018 1.00 88.81 260 GLY A CA 1
ATOM 2183 C C . GLY A 1 260 ? -23.520 14.639 15.878 1.00 88.81 260 GLY A C 1
ATOM 2184 O O . GLY A 1 260 ? -24.709 14.910 15.981 1.00 88.81 260 GLY A O 1
ATOM 2185 N N . GLY A 1 261 ? -22.995 13.555 16.464 1.00 89.19 261 GLY A N 1
ATOM 2186 C CA . GLY A 1 261 ? -23.785 12.579 17.230 1.00 89.19 261 GLY A CA 1
ATOM 2187 C C . GLY A 1 261 ? -24.483 11.505 16.384 1.00 89.19 261 GLY A C 1
ATOM 2188 O O . GLY A 1 261 ? -25.076 10.587 16.946 1.00 89.19 261 GLY A O 1
ATOM 2189 N N . VAL A 1 262 ? -24.373 11.569 15.056 1.00 93.62 262 VAL A N 1
ATOM 2190 C CA . VAL A 1 262 ? -24.875 10.549 14.128 1.00 93.62 262 VAL A CA 1
ATOM 2191 C C . VAL A 1 262 ? -23.756 9.565 13.792 1.00 93.62 262 VAL A C 1
ATOM 2193 O O . VAL A 1 262 ? -22.631 9.966 13.487 1.00 93.62 262 VAL A O 1
ATOM 2196 N N . ALA A 1 263 ? -24.074 8.271 13.831 1.00 94.75 263 ALA A N 1
ATOM 2197 C CA . ALA A 1 263 ? -23.162 7.188 13.484 1.00 94.75 263 ALA A CA 1
ATOM 2198 C C . ALA A 1 263 ? -23.558 6.551 12.145 1.00 94.75 263 ALA A C 1
ATOM 2200 O O . ALA A 1 263 ? -24.720 6.196 11.940 1.00 94.75 263 ALA A O 1
ATOM 2201 N N . LYS A 1 264 ? -22.584 6.353 11.254 1.00 94.19 264 LYS A N 1
ATOM 2202 C CA . LYS A 1 264 ? -22.738 5.605 9.997 1.00 94.19 264 LYS A CA 1
ATOM 2203 C C . LYS A 1 264 ? -21.703 4.501 9.910 1.00 94.19 264 LYS A C 1
ATOM 2205 O O . LYS A 1 264 ? -20.566 4.681 10.337 1.00 94.19 264 LYS A O 1
ATOM 2210 N N . ASN A 1 265 ? -22.080 3.372 9.323 1.00 95.44 265 ASN A N 1
ATOM 2211 C CA . ASN A 1 265 ? -21.187 2.234 9.151 1.00 95.44 265 ASN A CA 1
ATOM 2212 C C . ASN A 1 265 ? -20.754 2.111 7.695 1.00 95.44 265 ASN A C 1
ATOM 2214 O O . ASN A 1 265 ? -21.584 2.086 6.791 1.00 95.44 265 ASN A O 1
ATOM 2218 N N . LEU A 1 266 ? -19.448 1.995 7.490 1.00 95.56 266 LEU A N 1
ATOM 2219 C CA . LEU A 1 266 ? -18.875 1.575 6.223 1.00 95.56 266 LEU A CA 1
ATOM 2220 C C . LEU A 1 266 ? -19.015 0.063 6.072 1.00 95.56 266 LEU A C 1
ATOM 2222 O O . LEU A 1 266 ? -18.841 -0.681 7.045 1.00 95.56 266 LEU A O 1
ATOM 2226 N N . ASN A 1 267 ? -19.253 -0.379 4.838 1.00 96.25 267 ASN A N 1
ATOM 2227 C CA . ASN A 1 267 ? -19.159 -1.789 4.484 1.00 96.25 267 ASN A CA 1
ATOM 2228 C C . ASN A 1 267 ? -17.759 -2.333 4.827 1.00 96.25 267 ASN A C 1
ATOM 2230 O O . ASN A 1 267 ? -16.774 -1.588 4.745 1.00 96.25 267 ASN A O 1
ATOM 2234 N N . PRO A 1 268 ? -17.640 -3.625 5.188 1.00 97.56 268 PRO A N 1
ATOM 2235 C CA . PRO A 1 268 ? -16.338 -4.260 5.347 1.00 97.56 268 PRO A CA 1
ATOM 2236 C C . PRO A 1 268 ? -15.490 -4.096 4.084 1.00 97.56 268 PRO A C 1
ATOM 2238 O O . PRO A 1 268 ? -16.014 -4.174 2.970 1.00 97.56 268 PRO A O 1
ATOM 2241 N N . VAL A 1 269 ? -14.172 -3.946 4.234 1.00 97.94 269 VAL A N 1
ATOM 2242 C CA . VAL A 1 269 ? -13.275 -3.689 3.089 1.00 97.94 269 VAL A CA 1
ATOM 2243 C C . VAL A 1 269 ? -13.378 -4.796 2.036 1.00 97.94 269 VAL A C 1
ATOM 2245 O O . VAL A 1 269 ? -13.382 -4.511 0.844 1.00 97.94 269 VAL A O 1
ATOM 2248 N N . SER A 1 270 ? -13.557 -6.054 2.452 1.00 97.56 270 SER A N 1
ATOM 2249 C CA . SER A 1 270 ? -13.777 -7.172 1.522 1.00 97.56 270 SER A CA 1
ATOM 2250 C C . SER A 1 270 ? -14.982 -6.976 0.593 1.00 97.56 270 SER A C 1
ATOM 2252 O O . SER A 1 270 ? -14.922 -7.364 -0.573 1.00 97.56 270 SER A O 1
ATOM 2254 N N . GLN A 1 271 ? -16.061 -6.358 1.078 1.00 97.69 271 GLN A N 1
ATOM 2255 C CA . GLN A 1 271 ? -17.229 -6.036 0.264 1.00 97.69 271 GLN A CA 1
ATOM 2256 C C . GLN A 1 271 ? -16.959 -4.818 -0.626 1.00 97.69 271 GLN A C 1
ATOM 2258 O O . GLN A 1 271 ? -17.223 -4.877 -1.825 1.00 97.69 271 GLN A O 1
ATOM 2263 N N . THR A 1 272 ? -16.374 -3.755 -0.072 1.00 97.12 272 THR A N 1
ATOM 2264 C CA . THR A 1 272 ? -16.028 -2.531 -0.815 1.00 97.12 272 THR A CA 1
ATOM 2265 C C . THR A 1 272 ? -15.134 -2.829 -2.025 1.00 97.12 272 THR A C 1
ATOM 2267 O O . THR A 1 272 ? -15.399 -2.358 -3.130 1.00 97.12 272 THR A O 1
ATOM 2270 N N . LEU A 1 273 ? -14.120 -3.682 -1.851 1.00 97.75 273 LEU A N 1
ATOM 2271 C CA . LEU A 1 273 ? -13.236 -4.113 -2.939 1.00 97.75 273 LEU A CA 1
ATOM 2272 C C . LEU A 1 273 ? -13.963 -4.990 -3.969 1.00 97.75 273 LEU A C 1
ATOM 2274 O O . LEU A 1 273 ? -13.768 -4.826 -5.172 1.00 97.75 273 LEU A O 1
ATOM 2278 N N . LYS A 1 274 ? -14.864 -5.881 -3.530 1.00 96.12 274 LYS A N 1
ATOM 2279 C CA . LYS A 1 274 ? -15.684 -6.699 -4.442 1.00 96.12 274 LYS A CA 1
ATOM 2280 C C . LYS A 1 274 ? -16.525 -5.821 -5.375 1.00 96.12 274 LYS A C 1
ATOM 2282 O O . LYS A 1 274 ? -16.598 -6.107 -6.571 1.00 96.12 274 LYS A O 1
ATOM 2287 N N . GLU A 1 275 ? -17.088 -4.741 -4.838 1.00 95.81 275 GLU A N 1
ATOM 2288 C CA . GLU A 1 275 ? -17.849 -3.717 -5.568 1.00 95.81 275 GLU A CA 1
ATOM 2289 C C . GLU A 1 275 ? -16.974 -2.823 -6.470 1.00 95.81 275 GLU A C 1
ATOM 2291 O O . GLU A 1 275 ? -17.505 -1.973 -7.173 1.00 95.81 275 GLU A O 1
ATOM 2296 N N . GLY A 1 276 ? -15.649 -3.012 -6.484 1.00 96.19 276 GLY A N 1
ATOM 2297 C CA . GLY A 1 276 ? -14.719 -2.236 -7.308 1.00 96.19 276 GLY A CA 1
ATOM 2298 C C . GLY A 1 276 ? -14.448 -0.826 -6.788 1.00 96.19 276 GLY A C 1
ATOM 2299 O O . GLY A 1 276 ? -13.962 0.014 -7.534 1.00 96.19 276 GLY A O 1
ATOM 2300 N N . LYS A 1 277 ? -14.746 -0.556 -5.513 1.00 96.19 277 LYS A N 1
ATOM 2301 C CA . LYS A 1 277 ? -14.642 0.775 -4.901 1.00 96.19 277 LYS A CA 1
ATOM 2302 C C . LYS A 1 277 ? -13.292 0.979 -4.200 1.00 96.19 277 LYS A C 1
ATOM 2304 O O . LYS A 1 277 ? -13.253 1.335 -3.020 1.00 96.19 277 LYS A O 1
ATOM 2309 N N . LEU A 1 278 ? -12.183 0.725 -4.906 1.00 98.06 278 LEU A N 1
ATOM 2310 C CA . LEU A 1 278 ? -10.829 0.862 -4.348 1.00 98.06 278 LEU A CA 1
ATOM 2311 C C . LEU A 1 278 ? -10.562 2.294 -3.868 1.00 98.06 278 LEU A C 1
ATOM 2313 O O . LEU A 1 278 ? -10.191 2.468 -2.711 1.00 98.06 278 LEU A O 1
ATOM 2317 N N . ASN A 1 279 ? -10.820 3.306 -4.705 1.00 96.75 279 ASN A N 1
ATOM 2318 C CA . ASN A 1 279 ? -10.641 4.717 -4.339 1.00 96.75 279 ASN A CA 1
ATOM 2319 C C . ASN A 1 279 ? -11.350 5.053 -3.023 1.00 96.75 279 ASN A C 1
ATOM 2321 O O . ASN A 1 279 ? -10.726 5.524 -2.074 1.00 96.75 279 ASN A O 1
ATOM 2325 N N . PHE A 1 280 ? -12.638 4.716 -2.920 1.00 96.56 280 PHE A N 1
ATOM 2326 C CA . PHE A 1 280 ? -13.411 4.940 -1.700 1.00 96.56 280 PHE A CA 1
ATOM 2327 C C . PHE A 1 280 ? -12.810 4.232 -0.476 1.00 96.56 280 PHE A C 1
ATOM 2329 O O . PHE A 1 280 ? -12.733 4.833 0.597 1.00 96.56 280 PHE A O 1
ATOM 2336 N N . PHE A 1 281 ? -12.352 2.981 -0.618 1.00 97.88 281 PHE A N 1
ATOM 2337 C CA . PHE A 1 281 ? -11.651 2.292 0.467 1.00 97.88 281 PHE A CA 1
ATOM 2338 C C . PHE A 1 281 ? -10.410 3.077 0.911 1.00 97.88 281 PHE A C 1
ATOM 2340 O O . PHE A 1 281 ? -10.284 3.351 2.106 1.00 97.88 281 PHE A O 1
ATOM 2347 N N . ILE A 1 282 ? -9.544 3.485 -0.018 1.00 98.31 282 ILE A N 1
ATOM 2348 C CA . ILE A 1 282 ? -8.321 4.225 0.312 1.00 98.31 282 ILE A CA 1
ATOM 2349 C C . ILE A 1 282 ? -8.650 5.543 1.016 1.00 98.31 282 ILE A C 1
ATOM 2351 O O . ILE A 1 282 ? -8.119 5.785 2.097 1.00 98.31 282 ILE A O 1
ATOM 2355 N N . HIS A 1 283 ? -9.606 6.334 0.520 1.00 97.81 283 HIS A N 1
ATOM 2356 C CA . HIS A 1 283 ? -10.045 7.550 1.216 1.00 97.81 283 HIS A CA 1
ATOM 2357 C C . HIS A 1 283 ? -10.589 7.260 2.617 1.00 97.81 283 HIS A C 1
ATOM 2359 O O . HIS A 1 283 ? -10.285 7.973 3.578 1.00 97.81 283 HIS A O 1
ATOM 2365 N N . SER A 1 284 ? -11.331 6.164 2.783 1.00 97.06 284 SER A N 1
ATOM 2366 C CA . SER A 1 284 ? -11.873 5.780 4.085 1.00 97.06 284 SER A CA 1
ATOM 2367 C C . SER A 1 284 ? -10.797 5.469 5.133 1.00 97.06 284 SER A C 1
ATOM 2369 O O . SER A 1 284 ? -11.071 5.595 6.331 1.00 97.06 284 SER A O 1
ATOM 2371 N N . CYS A 1 285 ? -9.576 5.103 4.728 1.00 97.88 285 CYS A N 1
ATOM 2372 C CA . CYS A 1 285 ? -8.459 4.852 5.642 1.00 97.88 285 CYS A CA 1
ATOM 2373 C C . CYS A 1 285 ? -8.091 6.107 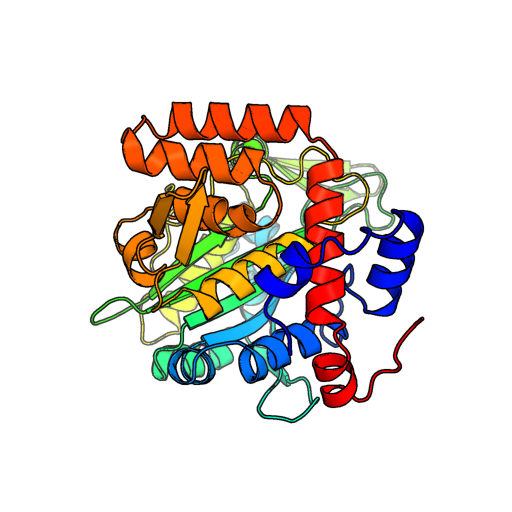6.449 1.00 97.88 285 CYS A C 1
ATOM 2375 O O . CYS A 1 285 ? -7.736 6.002 7.623 1.00 97.88 285 CYS A O 1
ATOM 2377 N N . PHE A 1 286 ? -8.262 7.296 5.866 1.00 97.00 286 PHE A N 1
ATOM 2378 C CA . PHE A 1 286 ? -7.771 8.555 6.432 1.00 97.00 286 PHE A CA 1
ATOM 2379 C C . PHE A 1 286 ? -8.796 9.328 7.274 1.00 97.00 286 PHE A C 1
ATOM 2381 O O . PHE A 1 286 ? -8.469 10.352 7.872 1.00 97.00 286 PHE A O 1
ATOM 2388 N N . THR A 1 287 ? -10.027 8.827 7.397 1.00 95.56 287 THR A N 1
ATOM 2389 C CA . THR A 1 287 ? -11.101 9.539 8.114 1.00 95.56 287 THR A CA 1
ATOM 2390 C C . THR A 1 287 ? -10.850 9.724 9.608 1.00 95.56 287 THR A C 1
ATOM 2392 O O . THR A 1 287 ? -11.449 10.593 10.224 1.00 95.56 287 THR A O 1
ATOM 2395 N N . GLU A 1 288 ? -9.979 8.932 10.233 1.00 92.00 288 GLU A N 1
ATOM 2396 C CA . GLU A 1 288 ? -9.734 9.060 11.677 1.00 92.00 288 GLU A CA 1
ATOM 2397 C C . GLU A 1 288 ? -8.830 10.255 12.014 1.00 92.00 288 GLU A C 1
ATOM 2399 O O . GLU A 1 288 ? -8.852 10.727 13.146 1.00 92.00 288 GLU A O 1
ATOM 2404 N N . PHE A 1 289 ? -8.067 10.771 11.047 1.00 93.88 289 PHE A N 1
ATOM 2405 C CA . PHE A 1 289 ? -6.966 11.698 11.314 1.00 93.88 289 PHE A CA 1
ATOM 2406 C C . PHE A 1 289 ? -7.346 13.180 11.215 1.00 93.88 289 PHE A C 1
ATOM 2408 O O . PHE A 1 289 ? -6.679 14.021 11.824 1.00 93.88 289 PHE A O 1
ATOM 2415 N N . ASP A 1 290 ? -8.410 13.523 10.483 1.00 94.12 290 ASP A N 1
ATOM 2416 C CA . ASP A 1 290 ? -8.910 14.897 10.397 1.00 94.12 290 ASP A CA 1
ATOM 2417 C C . ASP A 1 290 ? -10.450 14.955 10.378 1.00 94.12 290 ASP A C 1
ATOM 2419 O O . ASP A 1 290 ? -11.074 14.302 9.539 1.00 94.12 290 ASP A O 1
ATOM 2423 N N . PRO A 1 291 ? -11.086 15.750 11.263 1.00 93.44 291 PRO A N 1
ATOM 2424 C CA . PRO A 1 291 ? -12.542 15.875 11.302 1.00 93.44 291 PRO A CA 1
ATOM 2425 C C . PRO A 1 291 ? -13.168 16.407 10.009 1.00 93.44 291 PRO A C 1
ATOM 2427 O O . PRO A 1 291 ? -14.231 15.928 9.624 1.00 93.44 291 PRO A O 1
ATOM 2430 N N . SER A 1 292 ? -12.516 17.355 9.331 1.00 95.81 292 SER A N 1
ATOM 2431 C CA . SER A 1 292 ? -13.019 17.937 8.076 1.00 95.81 292 SER A CA 1
ATOM 2432 C C . SER A 1 292 ? -12.963 16.903 6.953 1.00 95.81 292 SER A C 1
ATOM 2434 O O . SER A 1 292 ? -13.872 16.811 6.136 1.00 95.81 292 SER A O 1
ATOM 2436 N N . TYR A 1 293 ? -11.920 16.069 6.950 1.00 96.19 293 TYR A N 1
ATOM 2437 C CA . TYR A 1 293 ? -11.810 14.949 6.019 1.00 96.19 293 TYR A CA 1
ATOM 2438 C C . TYR A 1 293 ? -12.889 13.886 6.287 1.00 96.19 293 TYR A C 1
ATOM 2440 O O . TYR A 1 293 ? -13.558 13.412 5.369 1.00 96.19 293 TYR A O 1
ATOM 2448 N N . ASN A 1 294 ? -13.104 13.536 7.561 1.00 95.81 294 ASN A N 1
ATOM 2449 C CA . ASN A 1 294 ? -14.173 12.626 7.975 1.00 95.81 294 ASN A CA 1
ATOM 2450 C C . ASN A 1 294 ? -15.559 13.120 7.549 1.00 95.81 294 ASN A C 1
ATOM 2452 O O . ASN A 1 294 ? -16.374 12.316 7.109 1.00 95.81 294 ASN A O 1
ATOM 2456 N N . GLU A 1 295 ? -15.823 14.420 7.678 1.00 96.19 295 GLU A N 1
ATOM 2457 C CA . GLU A 1 295 ? -17.090 15.040 7.287 1.00 96.19 295 GLU A CA 1
ATOM 2458 C C . GLU A 1 295 ? -17.395 14.837 5.797 1.00 96.19 295 GLU A C 1
ATOM 2460 O O . GLU A 1 295 ? -18.498 14.407 5.460 1.00 96.19 295 GLU A O 1
ATOM 2465 N N . VAL A 1 296 ? -16.418 15.041 4.907 1.00 96.25 296 VAL A N 1
ATOM 2466 C CA . VAL A 1 296 ? -16.607 14.820 3.461 1.00 96.25 296 VAL A CA 1
ATOM 2467 C C . VAL A 1 296 ? -16.968 13.360 3.165 1.00 96.25 296 VAL A C 1
ATOM 2469 O O . VAL A 1 296 ? -17.966 13.092 2.493 1.00 96.25 296 VAL A O 1
ATOM 2472 N N . VAL A 1 297 ? -16.221 12.400 3.724 1.00 95.44 297 VAL A N 1
ATOM 2473 C CA . VAL A 1 297 ? -16.511 10.963 3.544 1.00 95.44 297 VAL A CA 1
ATOM 2474 C C . VAL A 1 297 ? -17.868 10.583 4.146 1.00 95.44 297 VAL A C 1
ATOM 2476 O O . VAL A 1 297 ? -18.616 9.801 3.560 1.00 95.44 297 VAL A O 1
ATOM 2479 N N . PHE A 1 298 ? -18.224 11.149 5.299 1.00 95.25 298 PHE A N 1
ATOM 2480 C CA . PHE A 1 298 ? -19.508 10.907 5.953 1.00 95.25 298 PHE A CA 1
ATOM 2481 C C . PHE A 1 298 ? -20.691 11.416 5.118 1.00 95.25 298 PHE A C 1
ATOM 2483 O O . PHE A 1 298 ? -21.716 10.733 5.029 1.00 95.25 298 PHE A O 1
ATOM 2490 N N . ASN A 1 299 ? -20.557 12.592 4.504 1.00 92.81 299 ASN A N 1
ATOM 2491 C CA . ASN A 1 299 ? -21.593 13.211 3.675 1.00 92.81 299 ASN A CA 1
ATOM 2492 C C . ASN A 1 299 ? -21.735 12.512 2.315 1.00 92.81 299 ASN A C 1
ATOM 2494 O O . ASN A 1 299 ? -22.843 12.412 1.781 1.00 92.81 299 ASN A O 1
ATOM 2498 N N . PHE A 1 300 ? -20.644 11.963 1.773 1.00 92.12 300 PHE A N 1
ATOM 2499 C CA . PHE A 1 300 ? -20.676 11.149 0.555 1.00 92.12 300 PHE A CA 1
ATOM 2500 C C . PHE A 1 300 ? -21.609 9.936 0.687 1.00 92.12 300 PHE A C 1
ATOM 2502 O O . PHE A 1 300 ? -22.414 9.678 -0.204 1.00 92.12 300 PHE A O 1
ATOM 2509 N N . LEU A 1 301 ? -21.581 9.256 1.841 1.00 88.38 301 LEU A N 1
ATOM 2510 C CA . LEU A 1 301 ? -22.472 8.123 2.137 1.00 88.38 301 LEU A CA 1
ATOM 2511 C C . LEU A 1 301 ? -23.963 8.485 2.144 1.00 88.38 301 LEU A C 1
ATOM 2513 O O . LEU A 1 301 ? -24.806 7.599 2.097 1.00 88.38 301 LEU A O 1
ATOM 2517 N N . GLU A 1 302 ? -24.289 9.764 2.311 1.00 77.25 302 GLU A N 1
ATOM 2518 C CA . GLU A 1 302 ? -25.663 10.255 2.443 1.00 77.25 302 GLU A CA 1
ATOM 2519 C C . GLU A 1 302 ? -26.279 10.641 1.102 1.00 77.25 302 GLU A C 1
ATOM 2521 O O . GLU A 1 302 ? -27.488 10.567 0.916 1.00 77.25 302 GLU A O 1
ATOM 2526 N N . THR A 1 303 ? -25.432 11.106 0.190 1.00 77.38 303 THR A N 1
ATOM 2527 C CA . THR A 1 303 ? -25.858 11.847 -0.996 1.00 77.38 303 THR A CA 1
ATOM 2528 C C . THR A 1 303 ? -25.629 11.082 -2.291 1.00 77.38 303 THR A C 1
ATOM 2530 O O . THR A 1 303 ? -26.075 11.561 -3.327 1.00 77.38 303 THR A O 1
ATOM 2533 N N . GLU A 1 304 ? -24.922 9.943 -2.238 1.00 70.50 304 GLU A N 1
ATOM 2534 C CA . GLU A 1 304 ? -24.459 9.191 -3.417 1.00 70.50 304 GLU A CA 1
ATOM 2535 C C . GLU A 1 304 ? -23.896 10.126 -4.501 1.00 70.50 304 GLU A C 1
ATOM 2537 O O . GLU A 1 304 ? -24.165 9.966 -5.691 1.00 70.50 304 GLU A O 1
ATOM 2542 N N . LYS A 1 305 ? -23.143 11.156 -4.075 1.00 74.44 305 LYS A N 1
ATOM 2543 C CA . LYS A 1 305 ? -22.522 12.124 -4.988 1.00 74.44 305 LYS A CA 1
ATOM 2544 C C . LYS A 1 305 ? -21.724 11.387 -6.059 1.00 74.44 305 LYS A C 1
ATOM 2546 O O . LYS A 1 305 ? -21.155 10.325 -5.818 1.00 74.44 305 LYS A O 1
ATOM 2551 N N . GLU A 1 306 ? -21.614 12.008 -7.227 1.00 87.62 306 GLU A N 1
ATOM 2552 C CA . GLU A 1 306 ? -20.680 11.548 -8.249 1.00 87.62 306 GLU A CA 1
ATOM 2553 C C . GLU A 1 306 ? -19.257 11.483 -7.676 1.00 87.62 306 GLU A C 1
ATOM 2555 O O . GLU A 1 306 ? -18.825 12.389 -6.955 1.00 87.62 306 GLU A O 1
ATOM 2560 N N . GLU A 1 307 ? -18.521 10.418 -8.011 1.00 87.75 307 GLU A N 1
ATOM 2561 C CA . GLU A 1 307 ? -17.161 10.172 -7.508 1.00 87.75 307 GLU A CA 1
ATOM 2562 C C . GLU A 1 307 ? -16.243 11.375 -7.748 1.00 87.75 307 GLU A C 1
ATOM 2564 O O . GLU A 1 307 ? -15.486 11.759 -6.863 1.00 87.75 307 GLU A O 1
ATOM 2569 N N . LYS A 1 308 ? -16.387 12.048 -8.895 1.00 90.69 308 LYS A N 1
ATOM 2570 C CA . LYS A 1 308 ? -15.634 13.262 -9.220 1.00 90.69 308 LYS A CA 1
ATOM 2571 C C . LYS A 1 308 ? -15.829 14.373 -8.183 1.00 90.69 308 LYS A C 1
ATOM 2573 O O . LYS A 1 308 ? -14.854 14.904 -7.664 1.00 90.69 308 LYS A O 1
ATOM 2578 N N . LYS A 1 309 ? -17.080 14.688 -7.833 1.00 92.88 309 LYS A N 1
ATOM 2579 C CA . LYS A 1 309 ? -17.390 15.725 -6.837 1.00 92.88 309 LYS A CA 1
ATOM 2580 C C . LYS A 1 309 ? -16.873 15.344 -5.450 1.00 92.88 309 LYS A C 1
ATOM 2582 O O . LYS A 1 309 ? -16.442 16.203 -4.688 1.00 92.88 309 LYS A O 1
ATOM 2587 N N . PHE A 1 310 ? -16.919 14.056 -5.117 1.00 94.31 310 PHE A N 1
ATOM 2588 C CA . PHE A 1 310 ? -16.329 13.552 -3.882 1.00 94.31 310 PHE A CA 1
ATOM 2589 C C . PHE A 1 310 ? -14.814 13.786 -3.835 1.00 94.31 310 PHE A C 1
ATOM 2591 O O . PHE A 1 310 ? -14.324 14.274 -2.818 1.00 94.31 310 PHE A O 1
ATOM 2598 N N . MET A 1 311 ? -14.094 13.521 -4.929 1.00 94.38 311 MET A N 1
ATOM 2599 C CA . MET A 1 311 ? -12.655 13.800 -5.007 1.00 94.38 311 MET A CA 1
ATOM 2600 C C . MET A 1 311 ? -12.349 15.293 -4.905 1.00 94.38 311 MET A C 1
ATOM 2602 O O . MET A 1 311 ? -11.488 15.664 -4.116 1.00 94.38 311 MET A O 1
ATOM 2606 N N . GLU A 1 312 ? -13.091 16.150 -5.612 1.00 95.25 312 GLU A N 1
ATOM 2607 C CA . GLU A 1 312 ? -12.927 17.612 -5.545 1.00 95.25 312 GLU A CA 1
ATOM 2608 C C . GLU A 1 312 ? -13.113 18.154 -4.114 1.00 95.25 312 GLU A C 1
ATOM 2610 O O . GLU A 1 312 ? -12.359 19.015 -3.659 1.00 95.25 312 GLU A O 1
ATOM 2615 N N . GLU A 1 313 ? -14.094 17.635 -3.366 1.00 96.62 313 GLU A N 1
ATOM 2616 C CA . GLU A 1 313 ? -14.320 18.031 -1.969 1.00 96.62 313 GLU A CA 1
ATOM 2617 C C . GLU A 1 313 ? -13.187 17.567 -1.041 1.00 96.62 313 GLU A C 1
ATOM 2619 O O . GLU A 1 313 ? -12.792 18.307 -0.136 1.00 96.62 313 GLU A O 1
ATOM 2624 N N . LEU A 1 314 ? -12.645 16.363 -1.253 1.00 96.75 314 LEU A N 1
ATOM 2625 C CA . LEU A 1 314 ? -11.503 15.874 -0.479 1.00 96.75 314 LEU A CA 1
ATOM 2626 C C . LEU A 1 314 ? -10.221 16.649 -0.792 1.00 96.75 314 LEU A C 1
ATOM 2628 O O . LEU A 1 314 ? -9.475 16.984 0.130 1.00 96.75 314 LEU A O 1
ATOM 2632 N N . ASP A 1 315 ? -9.986 16.954 -2.063 1.00 96.25 315 ASP A N 1
ATOM 2633 C CA . ASP A 1 315 ? -8.834 17.721 -2.525 1.00 96.25 315 ASP A CA 1
ATOM 2634 C C . ASP A 1 315 ? -8.844 19.138 -1.938 1.00 96.25 315 ASP A C 1
ATOM 2636 O O . ASP A 1 315 ? -7.869 19.583 -1.334 1.00 96.25 315 ASP A O 1
ATOM 2640 N N . ALA A 1 316 ? -10.006 19.800 -1.936 1.00 97.12 316 ALA A N 1
ATOM 2641 C CA . ALA A 1 316 ? -10.179 21.099 -1.288 1.00 97.12 316 ALA A CA 1
ATOM 2642 C C . ALA A 1 316 ? -9.864 21.067 0.222 1.00 97.12 316 ALA A C 1
ATOM 2644 O O . ALA A 1 316 ? -9.327 22.034 0.779 1.00 97.12 316 ALA A O 1
ATOM 2645 N N . VAL A 1 317 ? -10.176 19.959 0.909 1.00 97.06 317 VAL A N 1
ATOM 2646 C CA . VAL A 1 317 ? -9.782 19.763 2.312 1.00 97.06 317 VAL A CA 1
ATOM 2647 C C . VAL A 1 317 ? -8.265 19.619 2.432 1.00 97.06 317 VAL A C 1
ATOM 2649 O O . VAL A 1 317 ? -7.674 20.273 3.297 1.00 97.06 317 VAL A O 1
ATOM 2652 N N . LEU A 1 318 ? -7.622 18.817 1.579 1.00 95.56 318 LEU A N 1
ATOM 2653 C CA . LEU A 1 318 ? -6.167 18.649 1.591 1.00 95.56 318 LEU A CA 1
ATOM 2654 C C . LEU A 1 318 ? -5.437 19.958 1.288 1.00 95.56 318 LEU A C 1
ATOM 2656 O O . LEU A 1 318 ? -4.589 20.351 2.085 1.00 95.56 318 LEU A O 1
ATOM 2660 N N . ALA A 1 319 ? -5.842 20.702 0.260 1.00 95.19 319 ALA A N 1
ATOM 2661 C CA . ALA A 1 319 ? -5.268 22.003 -0.091 1.00 95.19 319 ALA A CA 1
ATOM 2662 C C . ALA A 1 319 ? -5.357 23.026 1.060 1.00 95.19 319 ALA A C 1
ATOM 2664 O O . ALA A 1 319 ? -4.489 23.888 1.233 1.00 95.19 319 ALA A O 1
ATOM 2665 N N . LYS A 1 320 ? -6.398 22.931 1.900 1.00 96.56 320 LYS A N 1
ATOM 2666 C CA . LYS A 1 320 ? -6.546 23.761 3.105 1.00 96.56 320 LYS A CA 1
ATOM 2667 C C . LYS A 1 320 ? -5.659 23.287 4.258 1.00 96.56 320 LYS A C 1
ATOM 2669 O O . LYS A 1 320 ? -5.140 24.113 5.015 1.00 96.56 320 LYS A O 1
ATOM 2674 N N . LEU A 1 321 ? -5.533 21.975 4.450 1.00 94.12 321 LEU A N 1
ATOM 2675 C CA . LEU A 1 321 ? -4.728 21.395 5.527 1.00 94.12 321 LEU A CA 1
ATOM 2676 C C . LEU A 1 321 ? -3.227 21.470 5.226 1.00 94.12 321 LEU A C 1
ATOM 2678 O O . LEU A 1 321 ? -2.435 21.658 6.158 1.00 94.12 321 LEU A O 1
ATOM 2682 N N . LYS A 1 322 ? -2.849 21.366 3.951 1.00 92.94 322 LYS A N 1
ATOM 2683 C CA . LYS A 1 322 ? -1.474 21.281 3.459 1.00 92.94 322 LYS A CA 1
ATOM 2684 C C . LYS A 1 322 ? -0.678 20.220 4.224 1.00 92.94 322 LYS A C 1
ATOM 2686 O O . LYS A 1 322 ? -1.233 19.246 4.743 1.00 92.94 322 LYS A O 1
ATOM 2691 N N . PHE A 1 323 ? 0.602 20.489 4.454 1.00 91.44 323 PHE A N 1
ATOM 2692 C CA . PHE A 1 323 ? 1.489 19.712 5.315 1.00 91.44 323 PHE A CA 1
ATOM 2693 C C . PHE A 1 323 ? 0.929 19.349 6.712 1.00 91.44 323 PHE A C 1
ATOM 2695 O O . PHE A 1 323 ? 1.364 18.376 7.333 1.00 91.44 323 PHE A O 1
ATOM 2702 N N . ARG A 1 324 ? -0.063 20.079 7.255 1.00 92.62 324 ARG A N 1
ATOM 2703 C CA . ARG A 1 324 ? -0.662 19.715 8.557 1.00 92.62 324 ARG A CA 1
ATOM 2704 C C . ARG A 1 324 ? -1.372 18.367 8.504 1.00 92.62 324 ARG A C 1
ATOM 2706 O O . ARG A 1 324 ? -1.450 17.714 9.543 1.00 92.62 324 ARG A O 1
ATOM 2713 N N . PHE A 1 325 ? -1.893 17.968 7.345 1.00 93.62 325 PHE A N 1
ATOM 2714 C CA . PHE A 1 325 ? -2.495 16.652 7.164 1.00 93.62 325 PHE A CA 1
ATOM 2715 C C . PHE A 1 325 ? -1.442 15.554 7.344 1.00 93.62 325 PHE A C 1
ATOM 2717 O O . PHE A 1 325 ? -1.585 14.736 8.251 1.00 93.62 325 PHE A O 1
ATOM 2724 N N . LEU A 1 326 ? -0.333 15.622 6.598 1.00 92.25 326 LEU A N 1
ATOM 2725 C CA . LEU A 1 326 ? 0.808 14.703 6.721 1.00 92.25 326 LEU A CA 1
ATOM 2726 C C . LEU A 1 326 ? 1.328 14.630 8.155 1.00 92.25 326 LEU A C 1
ATOM 2728 O O . LEU A 1 326 ? 1.426 13.554 8.739 1.00 92.25 326 LEU A O 1
ATOM 2732 N N . LYS A 1 327 ? 1.542 15.790 8.782 1.00 92.06 327 LYS A N 1
ATOM 2733 C CA . LYS A 1 327 ? 1.992 15.863 10.174 1.00 92.06 327 LYS A CA 1
ATOM 2734 C C . LYS A 1 327 ? 1.050 15.123 11.139 1.00 92.06 327 LYS A C 1
ATOM 2736 O O . LYS A 1 327 ? 1.522 14.485 12.081 1.00 92.06 327 LYS A O 1
ATOM 2741 N N . LYS A 1 328 ? -0.271 15.210 10.936 1.00 93.12 328 LYS A N 1
ATOM 2742 C CA . LYS A 1 328 ? -1.263 14.468 11.735 1.00 93.12 328 LYS A CA 1
ATOM 2743 C C . LYS A 1 328 ? -1.175 12.968 11.481 1.00 93.12 328 LYS A C 1
ATOM 2745 O O . LYS A 1 328 ? -1.136 12.216 12.453 1.00 93.12 328 LYS A O 1
ATOM 2750 N N . LEU A 1 329 ? -1.129 12.547 10.214 1.00 93.69 329 LEU A N 1
ATOM 2751 C CA . LEU A 1 329 ? -1.004 11.137 9.836 1.00 93.69 329 LEU A CA 1
ATOM 2752 C C . LEU A 1 329 ? 0.214 10.503 10.510 1.00 93.69 329 LEU A C 1
ATOM 2754 O O . LEU A 1 329 ? 0.067 9.569 11.302 1.00 93.69 329 LEU A O 1
ATOM 2758 N N . THR A 1 330 ? 1.392 11.078 10.267 1.00 92.06 330 THR A N 1
ATOM 2759 C CA . THR A 1 330 ? 2.666 10.601 10.807 1.00 92.06 330 THR A CA 1
ATOM 2760 C C . THR A 1 330 ? 2.667 10.639 12.324 1.00 92.06 330 THR A C 1
ATOM 2762 O O . THR A 1 330 ? 2.973 9.634 12.957 1.00 92.06 330 THR A O 1
ATOM 2765 N N . GLY A 1 331 ? 2.248 11.748 12.936 1.00 92.12 331 GLY A N 1
ATOM 2766 C CA . GLY A 1 331 ? 2.267 11.885 14.389 1.00 92.12 331 GLY A CA 1
ATOM 2767 C C . GLY A 1 331 ? 1.370 10.889 15.121 1.00 92.12 331 GLY A C 1
ATOM 2768 O O . GLY A 1 331 ? 1.805 10.284 16.103 1.00 92.12 331 GLY A O 1
ATOM 2769 N N . TYR A 1 332 ? 0.138 10.684 14.650 1.00 93.81 332 TYR A N 1
ATOM 2770 C CA . TYR A 1 332 ? -0.774 9.731 15.282 1.00 93.81 332 TYR A CA 1
ATOM 2771 C C . TYR A 1 332 ? -0.353 8.284 15.046 1.00 93.81 332 TYR A C 1
ATOM 2773 O O . TYR A 1 332 ? -0.402 7.483 15.982 1.00 93.81 332 TYR A O 1
ATOM 2781 N N . MET A 1 333 ? 0.099 7.946 13.837 1.00 92.44 333 MET A N 1
ATOM 2782 C CA . MET A 1 333 ? 0.583 6.597 13.555 1.00 92.44 333 MET A CA 1
ATOM 2783 C C . MET A 1 333 ? 1.852 6.277 14.329 1.00 92.44 333 MET A C 1
ATOM 2785 O O . MET A 1 333 ? 1.901 5.220 14.956 1.00 92.44 333 MET A O 1
ATOM 2789 N N . TYR A 1 334 ? 2.810 7.203 14.382 1.00 90.69 334 TYR A N 1
ATOM 2790 C CA . TYR A 1 334 ? 4.005 7.094 15.214 1.00 90.69 334 TYR A CA 1
ATOM 2791 C C . TYR A 1 334 ? 3.635 6.789 16.668 1.00 90.69 334 TYR A C 1
ATOM 2793 O O . TYR A 1 334 ? 4.049 5.765 17.211 1.00 90.69 334 TYR A O 1
ATOM 2801 N N . GLN A 1 335 ? 2.794 7.621 17.292 1.00 90.94 335 GLN A N 1
ATOM 2802 C CA . GLN A 1 335 ? 2.354 7.407 18.675 1.00 90.94 335 GLN A CA 1
ATOM 2803 C C . GLN A 1 335 ? 1.652 6.058 18.858 1.00 90.94 335 GLN A C 1
ATOM 2805 O O . GLN A 1 335 ? 1.802 5.408 19.893 1.00 90.94 335 GLN A O 1
ATOM 2810 N N . TYR A 1 336 ? 0.881 5.625 17.861 1.00 91.88 336 TYR A N 1
ATOM 2811 C CA . TYR A 1 336 ? 0.132 4.381 17.917 1.00 91.88 336 TYR A CA 1
ATOM 2812 C C . TYR A 1 336 ? 1.034 3.142 17.874 1.00 91.88 336 TYR A C 1
ATOM 2814 O O . TYR A 1 336 ? 0.867 2.245 18.706 1.00 91.88 336 TYR A O 1
ATOM 2822 N N . ILE A 1 337 ? 1.996 3.087 16.957 1.00 89.88 337 ILE A N 1
ATOM 2823 C CA . ILE A 1 337 ? 2.886 1.928 16.781 1.00 89.88 337 ILE A CA 1
ATOM 2824 C C . ILE A 1 337 ? 4.104 1.955 17.711 1.00 89.88 337 ILE A C 1
ATOM 2826 O O . ILE A 1 337 ? 4.696 0.912 17.951 1.00 89.88 337 ILE A O 1
ATOM 2830 N N . THR A 1 338 ? 4.416 3.084 18.346 1.00 89.69 338 THR A N 1
ATOM 2831 C CA . THR A 1 338 ? 5.456 3.170 19.393 1.00 89.69 338 THR A CA 1
ATOM 2832 C C . THR A 1 338 ? 4.896 3.090 20.816 1.00 89.69 338 THR A C 1
ATOM 2834 O O . THR A 1 338 ? 5.582 3.374 21.798 1.00 89.69 338 THR A O 1
ATOM 2837 N N . GLN A 1 339 ? 3.648 2.638 20.977 1.00 90.81 339 GLN A N 1
ATOM 2838 C CA . GLN A 1 339 ? 3.073 2.410 22.301 1.00 90.81 339 GLN A CA 1
ATOM 2839 C C . GLN A 1 339 ? 3.937 1.457 23.151 1.00 90.81 339 GLN A C 1
ATOM 2841 O O . GLN A 1 339 ? 4.465 0.473 22.624 1.00 90.81 339 GLN A O 1
ATOM 2846 N N . PRO A 1 340 ? 3.973 1.628 24.491 1.00 90.94 340 PRO A N 1
ATOM 2847 C CA . PRO A 1 340 ? 4.755 0.773 25.390 1.00 90.94 340 PRO A CA 1
ATOM 2848 C C . PRO A 1 340 ? 4.510 -0.729 25.187 1.00 90.94 340 PRO A C 1
ATOM 2850 O O . PRO A 1 340 ? 5.419 -1.542 25.326 1.00 90.94 340 PRO A O 1
ATOM 2853 N N . THR A 1 341 ? 3.273 -1.115 24.839 1.00 90.62 341 THR A N 1
ATOM 2854 C CA . THR A 1 341 ? 2.938 -2.516 24.537 1.00 90.62 341 THR A CA 1
ATOM 2855 C C . THR A 1 341 ? 3.698 -3.042 23.314 1.00 90.62 341 THR A C 1
ATOM 2857 O O . THR A 1 341 ? 4.171 -4.176 23.361 1.00 90.62 341 THR A O 1
ATOM 2860 N N . MET A 1 342 ? 3.820 -2.244 22.245 1.00 90.50 342 MET A N 1
ATOM 2861 C CA . MET A 1 342 ? 4.553 -2.617 21.030 1.00 90.50 342 MET A CA 1
ATOM 2862 C C . MET A 1 342 ? 6.056 -2.673 21.301 1.00 90.50 342 MET A C 1
ATOM 2864 O O . MET A 1 342 ? 6.688 -3.698 21.059 1.00 90.50 342 MET A O 1
ATOM 2868 N N . LEU A 1 343 ? 6.615 -1.614 21.891 1.00 90.00 343 LEU A N 1
ATOM 2869 C CA . LEU A 1 343 ? 8.052 -1.535 22.172 1.00 90.00 343 LEU A CA 1
ATOM 2870 C C . LEU A 1 343 ? 8.514 -2.674 23.087 1.00 90.00 343 LEU A C 1
ATOM 2872 O O . LEU A 1 343 ? 9.528 -3.315 22.818 1.00 90.00 343 LEU A O 1
ATOM 2876 N N . LYS A 1 344 ? 7.714 -3.024 24.105 1.00 89.75 344 LYS A N 1
ATOM 2877 C CA . LYS A 1 344 ? 7.982 -4.179 24.972 1.00 89.75 344 LYS A CA 1
ATOM 2878 C C . LYS A 1 344 ? 7.984 -5.504 24.206 1.00 89.75 344 LYS A C 1
ATOM 2880 O O . LYS A 1 344 ? 8.774 -6.380 24.534 1.00 89.75 344 LYS A O 1
ATOM 2885 N N . LYS A 1 345 ? 7.116 -5.681 23.202 1.00 87.44 345 LYS A N 1
ATOM 2886 C CA . LYS A 1 345 ? 7.119 -6.890 22.356 1.00 87.44 345 LYS A CA 1
ATOM 2887 C C . LYS A 1 345 ? 8.378 -6.991 21.501 1.00 87.44 345 LYS A C 1
ATOM 2889 O O . LYS A 1 345 ? 8.854 -8.096 21.254 1.00 87.44 345 LYS A O 1
ATOM 2894 N N . LEU A 1 346 ? 8.928 -5.850 21.104 1.00 86.50 346 LEU A N 1
ATOM 2895 C CA . LEU A 1 346 ? 10.132 -5.762 20.288 1.00 86.50 346 LEU A CA 1
ATOM 2896 C C . LEU A 1 346 ? 11.421 -5.602 21.108 1.00 86.50 346 LEU A C 1
ATOM 2898 O O . LEU A 1 346 ? 12.498 -5.572 20.525 1.00 86.50 346 LEU A O 1
ATOM 2902 N N . ASN A 1 347 ? 11.362 -5.606 22.444 1.00 85.00 347 ASN A N 1
ATOM 2903 C CA . ASN A 1 347 ? 12.491 -5.283 23.335 1.00 85.00 347 ASN A CA 1
ATOM 2904 C C . ASN A 1 347 ? 13.208 -3.977 22.945 1.00 85.00 347 ASN A C 1
ATOM 2906 O O . ASN A 1 347 ? 14.429 -3.889 23.045 1.00 85.00 347 ASN A O 1
ATOM 2910 N N . LEU A 1 348 ? 12.453 -2.982 22.482 1.00 82.06 348 LEU A N 1
ATOM 2911 C CA . LEU A 1 348 ? 12.987 -1.678 22.109 1.00 82.06 348 LEU A CA 1
ATOM 2912 C C . LEU A 1 348 ? 12.900 -0.712 23.296 1.00 82.06 348 LEU A C 1
ATOM 2914 O O . LEU A 1 348 ? 11.940 -0.786 24.075 1.00 82.06 348 LEU A O 1
ATOM 2918 N N . PRO A 1 349 ? 13.875 0.200 23.453 1.00 74.50 349 PRO A N 1
ATOM 2919 C CA . PRO A 1 349 ? 13.811 1.219 24.488 1.00 74.50 349 PRO A CA 1
ATOM 2920 C C . PRO A 1 349 ? 12.654 2.183 24.216 1.00 74.50 349 PRO A C 1
ATOM 2922 O O . PRO A 1 349 ? 12.375 2.541 23.075 1.00 74.50 349 PRO A O 1
ATOM 2925 N N . GLN A 1 350 ? 12.005 2.659 25.279 1.00 69.06 350 GLN A N 1
ATOM 2926 C CA . GLN A 1 350 ? 11.150 3.837 25.166 1.00 69.06 350 GLN A CA 1
ATOM 2927 C C . GLN A 1 350 ? 12.032 5.074 25.026 1.00 69.06 350 GLN A C 1
ATOM 2929 O O . GLN A 1 350 ? 12.672 5.487 25.995 1.00 69.06 350 GLN A O 1
ATOM 2934 N N . LYS A 1 351 ? 12.058 5.668 23.832 1.00 64.62 351 LYS A N 1
ATOM 2935 C CA . LYS A 1 351 ? 12.598 7.020 23.657 1.00 64.62 351 LYS A CA 1
ATOM 2936 C C . LYS A 1 351 ? 11.597 8.018 24.260 1.00 64.62 351 LYS A C 1
ATOM 2938 O O . LYS A 1 351 ? 10.395 7.888 24.029 1.00 64.62 351 LYS A O 1
ATOM 2943 N N . LYS A 1 352 ? 12.095 8.901 25.132 1.00 49.91 352 LYS A N 1
ATOM 2944 C CA . LYS A 1 352 ? 11.301 9.903 25.862 1.00 49.91 352 LYS A CA 1
ATOM 2945 C C . LYS A 1 352 ? 11.000 11.113 25.002 1.00 49.91 352 LYS A C 1
ATOM 2947 O O . LYS A 1 352 ? 11.929 11.527 24.278 1.00 49.91 352 LYS A O 1
#

Organism: NCBI:txid1070528